Protein AF-Q5C6K5-F1 (afdb_monomer_lite)

Foldseek 3Di:
DPPVVVVVVVVVVVVVVVVVVVVVVVVVPVWDPQLVVLVVLLVVLLVVLVVQCVVQVDLLQSLQVSVVSLVVNCCSQVVQPTATPVRHGSNVVCVVPPVVSVVSNVVSVVSNVVSVSLVFFDPNDPDDPPPLPPPPPPPPPDDFLCPPCVRRNCSGTDPVNVVVVVVVSVLQVLQVVFWPDPPDHPVPPVRHDDPVPTRGHPCSVVD

Structure (mmCIF, N/CA/C/O backbone):
data_AF-Q5C6K5-F1
#
_entry.id   AF-Q5C6K5-F1
#
loop_
_atom_site.group_PDB
_atom_site.id
_atom_site.type_symbol
_atom_site.label_atom_id
_atom_site.label_alt_id
_atom_site.label_comp_id
_atom_site.label_asym_id
_atom_site.label_entity_id
_atom_site.label_seq_id
_atom_site.pdbx_PDB_ins_code
_atom_site.Cartn_x
_atom_site.Cartn_y
_atom_site.Cartn_z
_atom_site.occupancy
_atom_site.B_iso_or_equiv
_atom_site.auth_seq_id
_atom_site.auth_comp_id
_atom_site.auth_asym_id
_atom_site.auth_atom_id
_atom_site.pdbx_PDB_model_num
ATOM 1 N N . MET A 1 1 ? 68.042 -22.988 -31.166 1.00 48.34 1 MET A N 1
ATOM 2 C CA . MET A 1 1 ? 67.848 -21.568 -30.789 1.00 48.34 1 MET A CA 1
ATOM 3 C C . MET A 1 1 ? 66.604 -20.994 -31.490 1.00 48.34 1 MET A C 1
ATOM 5 O O . MET A 1 1 ? 66.650 -19.880 -31.986 1.00 48.34 1 MET A O 1
ATOM 9 N N . GLU A 1 2 ? 65.492 -21.747 -31.541 1.00 50.66 2 GLU A N 1
ATOM 10 C CA . GLU A 1 2 ? 64.300 -21.395 -32.350 1.00 50.66 2 GLU A CA 1
ATOM 11 C C . GLU A 1 2 ? 62.997 -21.288 -31.532 1.00 50.66 2 GLU A C 1
ATOM 13 O O . GLU A 1 2 ? 62.077 -20.574 -31.924 1.00 50.66 2 GLU A O 1
ATOM 18 N N . HIS A 1 3 ? 62.918 -21.900 -30.344 1.00 45.97 3 HIS A N 1
ATOM 19 C CA . HIS A 1 3 ? 61.690 -21.897 -29.531 1.00 45.97 3 HIS A CA 1
ATOM 20 C C . HIS A 1 3 ? 61.380 -20.560 -28.833 1.00 45.97 3 HIS A C 1
ATOM 22 O O . HIS A 1 3 ? 60.221 -20.259 -28.553 1.00 45.97 3 HIS A O 1
ATOM 28 N N . THR A 1 4 ? 62.383 -19.716 -28.588 1.00 52.47 4 THR A N 1
ATOM 29 C CA . THR A 1 4 ? 62.210 -18.417 -27.914 1.00 52.47 4 THR A CA 1
ATOM 30 C C . THR A 1 4 ? 61.563 -17.349 -28.798 1.00 52.47 4 THR A C 1
ATOM 32 O O . THR A 1 4 ? 60.932 -16.432 -28.272 1.00 52.47 4 THR A O 1
ATOM 35 N N . ASN A 1 5 ? 61.660 -17.470 -30.126 1.00 56.06 5 ASN A N 1
ATOM 36 C CA . ASN A 1 5 ? 61.046 -16.520 -31.062 1.00 56.06 5 ASN A CA 1
ATOM 37 C C . ASN A 1 5 ? 59.547 -16.788 -31.263 1.00 56.06 5 ASN A C 1
ATOM 39 O O . ASN A 1 5 ? 58.770 -15.844 -31.391 1.00 56.06 5 ASN A O 1
ATOM 43 N N . SER A 1 6 ? 59.127 -18.056 -31.198 1.00 60.62 6 SER A N 1
ATOM 44 C CA . SER A 1 6 ? 57.712 -18.441 -31.290 1.00 60.62 6 SER A CA 1
ATOM 45 C C . SER A 1 6 ? 56.907 -17.957 -30.076 1.00 60.62 6 SER A C 1
ATOM 47 O O . SER A 1 6 ? 55.840 -17.370 -30.236 1.00 60.62 6 SER A O 1
ATOM 49 N N . LEU A 1 7 ? 57.461 -18.076 -28.862 1.00 62.75 7 LEU A N 1
ATOM 50 C CA . LEU A 1 7 ? 56.790 -17.623 -27.637 1.00 62.75 7 LEU A CA 1
ATOM 51 C C . LEU A 1 7 ? 56.574 -16.100 -27.615 1.00 62.75 7 LEU A C 1
ATOM 53 O O . LEU A 1 7 ? 55.509 -15.629 -27.224 1.00 62.75 7 LEU A O 1
ATOM 57 N N . LYS A 1 8 ? 57.556 -15.320 -28.085 1.00 67.31 8 LYS A N 1
ATOM 58 C CA . LYS A 1 8 ? 57.428 -13.857 -28.188 1.00 67.31 8 LYS A CA 1
ATOM 59 C C . LYS A 1 8 ? 56.363 -13.442 -29.203 1.00 67.31 8 LYS A C 1
ATOM 61 O O . LYS A 1 8 ? 55.623 -12.501 -28.935 1.00 67.31 8 LYS A O 1
ATOM 66 N N . ALA A 1 9 ? 56.250 -14.158 -30.322 1.00 71.56 9 ALA A N 1
ATOM 67 C CA . ALA A 1 9 ? 55.206 -13.913 -31.314 1.00 71.56 9 ALA A CA 1
ATOM 68 C C . ALA A 1 9 ? 53.807 -14.220 -30.752 1.00 71.56 9 ALA A C 1
ATOM 70 O O . ALA A 1 9 ? 52.891 -13.420 -30.925 1.00 71.56 9 ALA A O 1
ATOM 71 N N . VAL A 1 10 ? 53.657 -15.316 -30.002 1.00 74.06 10 VAL A N 1
ATOM 72 C CA . VAL A 1 10 ? 52.393 -15.684 -29.341 1.00 74.06 10 VAL A CA 1
ATOM 73 C C . VAL A 1 10 ? 51.982 -14.643 -28.294 1.00 74.06 10 VAL A C 1
ATOM 75 O O . VAL A 1 10 ? 50.827 -14.224 -28.275 1.00 74.06 10 VAL A O 1
ATOM 78 N N . ILE A 1 11 ? 52.923 -14.161 -27.475 1.00 74.25 11 ILE A N 1
ATOM 79 C CA . ILE A 1 11 ? 52.660 -13.104 -26.483 1.00 74.25 11 ILE A CA 1
ATOM 80 C C . ILE A 1 11 ? 52.250 -11.793 -27.170 1.00 74.25 11 ILE A C 1
ATOM 82 O O . ILE A 1 11 ? 51.345 -11.109 -26.694 1.00 74.25 11 ILE A O 1
ATOM 86 N N . LEU A 1 12 ? 52.869 -11.453 -28.304 1.00 75.12 12 LEU A N 1
ATOM 87 C CA . LEU A 1 12 ? 52.543 -10.237 -29.049 1.00 75.12 12 LEU A CA 1
ATOM 88 C C . LEU A 1 12 ? 51.139 -10.310 -29.671 1.00 75.12 12 LEU A C 1
ATOM 90 O O . LEU A 1 12 ? 50.376 -9.351 -29.573 1.00 75.12 12 LEU A O 1
ATOM 94 N N . VAL A 1 13 ? 50.766 -11.461 -30.239 1.00 77.38 13 VAL A N 1
ATOM 95 C CA . VAL A 1 13 ? 49.425 -11.698 -30.800 1.00 77.38 13 VAL A CA 1
ATOM 96 C C . VAL A 1 13 ? 48.356 -11.694 -29.703 1.00 77.38 13 VAL A C 1
ATOM 98 O O . VAL A 1 13 ? 47.321 -11.052 -29.873 1.00 77.38 13 VAL A O 1
ATOM 101 N N . LEU A 1 14 ? 48.617 -12.319 -28.549 1.00 72.00 14 LEU A N 1
ATOM 102 C CA . LEU A 1 14 ? 47.733 -12.253 -27.377 1.00 72.00 14 LEU A CA 1
ATOM 103 C C . LEU A 1 14 ? 47.582 -10.822 -26.851 1.00 72.00 14 LEU A C 1
ATOM 105 O O . LEU A 1 14 ? 46.475 -10.409 -26.518 1.00 72.00 14 LEU A O 1
ATOM 109 N N . GLY A 1 15 ? 48.667 -10.045 -26.822 1.00 69.31 15 GLY A N 1
ATOM 110 C CA . GLY A 1 15 ? 48.638 -8.639 -26.423 1.00 69.31 15 GLY A CA 1
ATOM 111 C C . GLY A 1 15 ? 47.794 -7.773 -27.360 1.00 69.31 15 GLY A C 1
ATOM 112 O O . GLY A 1 15 ? 47.042 -6.923 -26.889 1.00 69.31 15 GLY A O 1
ATOM 113 N N . ILE A 1 16 ? 47.864 -8.013 -28.673 1.00 75.00 16 ILE A N 1
ATOM 114 C CA . ILE A 1 16 ? 47.047 -7.312 -29.676 1.00 75.00 16 ILE A CA 1
ATOM 115 C C . ILE A 1 16 ? 45.578 -7.735 -29.573 1.00 75.00 16 ILE A C 1
ATOM 117 O O . ILE A 1 16 ? 44.709 -6.867 -29.584 1.00 75.00 16 ILE A O 1
ATOM 121 N N . LEU A 1 17 ? 45.294 -9.030 -29.400 1.00 67.75 17 LEU A N 1
ATOM 122 C CA . LEU A 1 17 ? 43.932 -9.535 -29.193 1.00 67.75 17 LEU A CA 1
ATOM 123 C C . LEU A 1 17 ? 43.305 -8.970 -27.916 1.00 67.75 17 LEU A C 1
ATOM 125 O O . LEU A 1 17 ? 42.160 -8.537 -27.954 1.00 67.75 17 LEU A O 1
ATOM 129 N N . LEU A 1 18 ? 44.053 -8.890 -26.812 1.00 67.44 18 LEU A N 1
ATOM 130 C CA . LEU A 1 18 ? 43.587 -8.268 -25.568 1.00 67.44 18 LEU A CA 1
ATOM 131 C C . LEU A 1 18 ? 43.330 -6.765 -25.737 1.00 67.44 18 LEU A C 1
ATOM 133 O O . LEU A 1 18 ? 42.352 -6.260 -25.193 1.00 67.44 18 LEU A O 1
ATOM 137 N N . LYS A 1 19 ? 44.161 -6.059 -26.518 1.00 65.12 19 LYS A N 1
ATOM 138 C CA . LYS A 1 19 ? 43.966 -4.633 -26.834 1.00 65.12 19 LYS A CA 1
ATOM 139 C C . LYS A 1 19 ? 42.778 -4.390 -27.764 1.00 65.12 19 LYS A C 1
ATOM 141 O O . LYS A 1 19 ? 42.072 -3.402 -27.600 1.00 65.12 19 LYS A O 1
ATOM 146 N N . MET A 1 20 ? 42.542 -5.278 -28.728 1.00 59.56 20 MET A N 1
ATOM 147 C CA . MET A 1 20 ? 41.351 -5.222 -29.574 1.00 59.56 20 MET A CA 1
ATOM 148 C C . MET A 1 20 ? 40.098 -5.573 -28.775 1.00 59.56 20 MET A C 1
ATOM 150 O O . MET A 1 20 ? 39.104 -4.879 -28.916 1.00 59.56 20 MET A O 1
ATOM 154 N N . TYR A 1 21 ? 40.152 -6.565 -27.881 1.00 55.12 21 TYR A N 1
ATOM 155 C CA . TYR A 1 21 ? 39.034 -6.927 -27.007 1.00 55.12 21 TYR A CA 1
ATOM 156 C C . TYR A 1 21 ? 38.699 -5.805 -26.014 1.00 55.12 21 TYR A C 1
ATOM 158 O O . TYR A 1 21 ? 37.528 -5.512 -25.791 1.00 55.12 21 TYR A O 1
ATOM 166 N N . SER A 1 22 ? 39.705 -5.118 -25.460 1.00 52.97 22 SER A N 1
ATOM 167 C CA . SER A 1 22 ? 39.478 -3.948 -24.604 1.00 52.97 22 SER A CA 1
ATOM 168 C C . SER A 1 22 ? 38.990 -2.728 -25.389 1.00 52.97 22 SER A C 1
ATOM 170 O O . SER A 1 22 ? 38.144 -1.996 -24.887 1.00 52.97 22 SER A O 1
ATOM 172 N N . SER A 1 23 ? 39.441 -2.537 -26.632 1.00 51.50 23 SER A N 1
ATOM 173 C CA . SER A 1 23 ? 38.936 -1.469 -27.503 1.00 51.50 23 SER A CA 1
ATOM 174 C C . SER A 1 23 ? 37.511 -1.736 -28.004 1.00 51.50 23 SER A C 1
ATOM 176 O O . SER A 1 23 ? 36.749 -0.786 -28.133 1.00 51.50 23 SER A O 1
ATOM 178 N N . LEU A 1 24 ? 37.131 -3.002 -28.231 1.00 46.41 24 LEU A N 1
ATOM 179 C CA . LEU A 1 24 ? 35.761 -3.404 -28.578 1.00 46.41 24 LEU A CA 1
ATOM 180 C C . LEU A 1 24 ? 34.818 -3.286 -27.371 1.00 46.41 24 LEU A C 1
ATOM 182 O O . LEU A 1 24 ? 33.667 -2.894 -27.526 1.00 46.41 24 LEU A O 1
ATOM 186 N N . LYS A 1 25 ? 35.321 -3.570 -26.161 1.00 42.50 25 LYS A N 1
ATOM 187 C CA . LYS A 1 25 ? 34.590 -3.346 -24.906 1.00 42.50 25 LYS A CA 1
ATOM 188 C C . LYS A 1 25 ? 34.409 -1.848 -24.630 1.00 42.50 25 LYS A C 1
ATOM 190 O O . LYS A 1 25 ? 33.335 -1.429 -24.219 1.00 42.50 25 LYS A O 1
ATOM 195 N N . ASN A 1 26 ? 35.402 -1.016 -24.946 1.00 38.75 26 ASN A N 1
ATOM 196 C CA . ASN A 1 26 ? 35.292 0.438 -24.792 1.00 38.75 26 ASN A CA 1
ATOM 197 C C . ASN A 1 26 ? 34.381 1.117 -25.828 1.00 38.75 26 ASN A C 1
ATOM 199 O O . ASN A 1 26 ? 33.946 2.232 -25.572 1.00 38.75 26 ASN A O 1
ATOM 203 N N . SER A 1 27 ? 34.046 0.471 -26.951 1.00 38.28 27 SER A N 1
ATOM 204 C CA . SER A 1 27 ? 33.042 0.987 -27.895 1.00 38.28 27 SER A CA 1
ATOM 205 C C . SER A 1 27 ? 31.619 0.471 -27.639 1.00 38.28 27 SER A C 1
ATOM 207 O O . SER A 1 27 ? 30.719 0.796 -28.404 1.00 38.28 27 SER A O 1
ATOM 209 N N . SER A 1 28 ? 31.399 -0.337 -26.594 1.00 42.75 28 SER A N 1
ATOM 210 C CA . SER A 1 28 ? 30.076 -0.869 -26.228 1.00 42.75 28 SER A CA 1
ATOM 211 C C . SER A 1 28 ? 29.622 -0.485 -24.814 1.00 42.75 28 SER A C 1
ATOM 213 O O . SER A 1 28 ? 28.679 -1.080 -24.305 1.00 42.75 28 SER A O 1
ATOM 215 N N . THR A 1 29 ? 30.291 0.468 -24.154 1.00 43.81 29 THR A N 1
ATOM 216 C CA . THR A 1 29 ? 30.026 0.831 -22.744 1.00 43.81 29 THR A CA 1
ATOM 217 C C . THR A 1 29 ? 29.476 2.257 -22.601 1.00 43.81 29 THR A C 1
ATOM 219 O O . THR A 1 29 ? 29.853 2.985 -21.696 1.00 43.81 29 THR A O 1
ATOM 222 N N . GLU A 1 30 ? 28.592 2.667 -23.512 1.00 42.97 30 GLU A N 1
ATOM 223 C CA . GLU A 1 30 ? 27.718 3.851 -23.350 1.00 42.97 30 GLU A CA 1
ATOM 224 C C . GLU A 1 30 ? 26.228 3.482 -23.488 1.00 42.97 30 GLU A C 1
ATOM 226 O O . GLU A 1 30 ? 25.350 4.335 -23.572 1.00 42.97 30 GLU A O 1
ATOM 231 N N . VAL A 1 31 ? 25.920 2.182 -23.500 1.00 47.94 31 VAL A N 1
ATOM 232 C CA . VAL A 1 31 ? 24.573 1.647 -23.697 1.00 47.94 31 VAL A CA 1
ATOM 233 C C . VAL A 1 31 ? 24.184 0.843 -22.457 1.00 47.94 31 VAL A C 1
ATOM 235 O O . VAL A 1 31 ? 24.463 -0.350 -22.431 1.00 47.94 31 VAL A O 1
ATOM 238 N N . ASN A 1 32 ? 23.627 1.488 -21.415 1.00 54.34 32 ASN A N 1
ATOM 239 C CA . ASN A 1 32 ? 22.494 0.982 -20.597 1.00 54.34 32 ASN A CA 1
ATOM 240 C C . ASN A 1 32 ? 22.191 1.722 -19.273 1.00 54.34 32 ASN A C 1
ATOM 242 O O . ASN A 1 32 ? 21.317 1.257 -18.542 1.00 54.34 32 ASN A O 1
ATOM 246 N N . ASP A 1 33 ? 22.834 2.841 -18.934 1.00 72.75 33 ASP A N 1
ATOM 247 C CA . ASP A 1 33 ? 22.653 3.429 -17.590 1.00 72.75 33 ASP A CA 1
ATOM 248 C C . ASP A 1 33 ? 21.190 3.786 -17.261 1.00 72.75 33 ASP A C 1
ATOM 250 O O . ASP A 1 33 ? 20.723 3.509 -16.161 1.00 72.75 33 ASP A O 1
ATOM 254 N N . VAL A 1 34 ? 20.412 4.273 -18.235 1.00 87.50 34 VAL A N 1
ATOM 255 C CA . VAL A 1 34 ? 19.018 4.710 -18.014 1.00 87.50 34 VAL A CA 1
ATOM 256 C C . VAL A 1 34 ? 18.085 3.564 -17.604 1.00 87.50 34 VAL A C 1
ATOM 258 O O . VAL A 1 34 ? 17.272 3.724 -16.695 1.00 87.50 34 VAL A O 1
ATOM 261 N N . CYS A 1 35 ? 18.171 2.395 -18.252 1.00 88.94 35 CYS A N 1
ATOM 262 C CA . CYS A 1 35 ? 17.312 1.266 -17.878 1.00 88.94 35 CYS A CA 1
ATOM 263 C C . CYS A 1 35 ? 17.804 0.542 -16.623 1.00 88.94 35 CYS A C 1
ATOM 265 O O . CYS A 1 35 ? 16.988 -0.070 -15.933 1.00 88.94 35 CYS A O 1
ATOM 267 N N . ILE A 1 36 ? 19.101 0.611 -16.315 1.00 88.44 36 ILE A N 1
ATOM 268 C CA . ILE A 1 36 ? 19.638 0.129 -15.038 1.00 88.44 36 ILE A CA 1
ATOM 269 C C . ILE A 1 36 ? 19.103 1.009 -13.904 1.00 88.44 36 ILE A C 1
ATOM 271 O O . ILE A 1 36 ? 18.467 0.492 -12.990 1.00 88.44 36 ILE A O 1
ATOM 275 N N . GLU A 1 37 ? 19.236 2.330 -14.022 1.00 89.50 37 GLU A N 1
ATOM 276 C CA . GLU A 1 37 ? 18.713 3.292 -13.048 1.00 89.50 37 GLU A CA 1
ATOM 277 C C . GLU A 1 37 ? 17.188 3.163 -12.887 1.00 89.50 37 GLU A C 1
ATOM 279 O O . GLU A 1 37 ? 16.661 3.175 -11.774 1.00 89.50 37 GLU A O 1
ATOM 284 N N . TYR A 1 38 ? 16.454 2.961 -13.987 1.00 91.44 38 TYR A N 1
ATOM 285 C CA . TYR A 1 38 ? 15.016 2.690 -13.943 1.00 91.44 38 TYR A CA 1
ATOM 286 C C . TYR A 1 38 ? 14.686 1.463 -13.078 1.00 91.44 38 TYR A C 1
ATOM 288 O O . TYR A 1 38 ? 13.799 1.528 -12.223 1.00 91.44 38 TYR A O 1
ATOM 296 N N . ARG A 1 39 ? 15.406 0.350 -13.266 1.00 90.44 39 ARG A N 1
ATOM 297 C CA . ARG A 1 39 ? 15.207 -0.888 -12.491 1.00 90.44 39 ARG A CA 1
ATOM 298 C C . ARG A 1 39 ? 15.545 -0.695 -11.021 1.00 90.44 39 ARG A C 1
ATOM 300 O O . ARG A 1 39 ? 14.811 -1.180 -10.159 1.00 90.44 39 ARG A O 1
ATOM 307 N N . GLU A 1 40 ? 16.620 0.029 -10.728 1.00 90.44 40 GLU A N 1
ATOM 308 C CA . GLU A 1 40 ? 17.003 0.371 -9.359 1.00 90.44 40 GLU A CA 1
ATOM 309 C C . GLU A 1 40 ? 15.914 1.206 -8.677 1.00 90.44 40 GLU A C 1
ATOM 311 O O . GLU A 1 40 ? 15.487 0.869 -7.572 1.00 90.44 40 GLU A O 1
ATOM 316 N N . ASN A 1 41 ? 15.380 2.220 -9.361 1.00 92.25 41 ASN A N 1
ATOM 317 C CA . ASN A 1 41 ? 14.296 3.056 -8.847 1.00 92.25 41 ASN A CA 1
ATOM 318 C C . ASN A 1 41 ? 13.018 2.251 -8.574 1.00 92.25 41 ASN A C 1
ATOM 320 O O . ASN A 1 41 ? 12.446 2.357 -7.487 1.00 92.25 41 ASN A O 1
ATOM 324 N N . VAL A 1 42 ? 12.590 1.398 -9.512 1.00 93.75 42 VAL A N 1
ATOM 325 C CA . VAL A 1 42 ? 11.435 0.506 -9.304 1.00 93.75 42 VAL A CA 1
ATOM 326 C C . VAL A 1 42 ? 11.675 -0.425 -8.115 1.00 93.75 42 VAL A C 1
ATOM 328 O O . VAL A 1 42 ? 10.801 -0.567 -7.260 1.00 93.75 42 VAL A O 1
ATOM 331 N N . SER A 1 43 ? 12.869 -1.008 -8.011 1.00 93.06 43 SER A N 1
ATOM 332 C CA . SER A 1 43 ? 13.239 -1.892 -6.902 1.00 93.06 43 SER A CA 1
ATOM 333 C C . SER A 1 43 ? 13.207 -1.172 -5.553 1.00 93.06 43 SER A C 1
ATOM 335 O O . SER A 1 43 ? 12.718 -1.729 -4.568 1.00 93.06 43 SER A O 1
ATOM 337 N N . ILE A 1 44 ? 13.676 0.080 -5.496 1.00 94.12 44 ILE A N 1
ATOM 338 C CA . ILE A 1 44 ? 13.597 0.928 -4.301 1.00 94.12 44 ILE A CA 1
ATOM 339 C C . ILE A 1 44 ? 12.135 1.162 -3.916 1.00 94.12 44 ILE A C 1
ATOM 341 O O . ILE A 1 44 ? 11.779 0.927 -2.761 1.00 94.12 44 ILE A O 1
ATOM 345 N N . TYR A 1 45 ? 11.273 1.537 -4.867 1.00 95.69 45 TYR A N 1
ATOM 346 C CA . TYR A 1 45 ? 9.851 1.746 -4.589 1.00 95.69 45 TYR A CA 1
ATOM 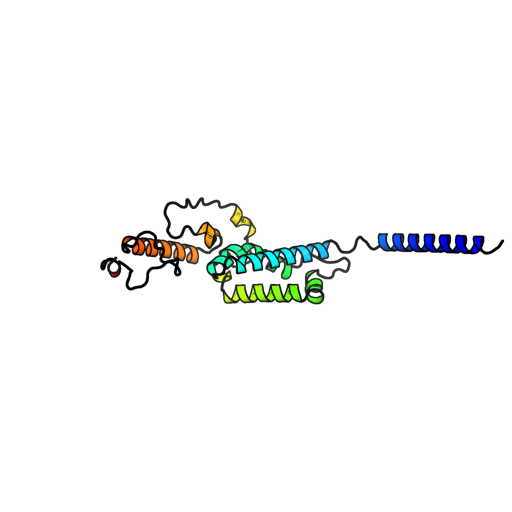347 C C . TYR A 1 45 ? 9.173 0.478 -4.067 1.00 95.69 45 TYR A C 1
ATOM 349 O O . TYR A 1 45 ? 8.494 0.527 -3.043 1.00 95.69 45 TYR A O 1
ATOM 357 N N . VAL A 1 46 ? 9.385 -0.666 -4.723 1.00 96.19 46 VAL A N 1
ATOM 358 C CA . VAL A 1 46 ? 8.825 -1.962 -4.308 1.00 96.19 46 VAL A CA 1
ATOM 359 C C . VAL A 1 46 ? 9.271 -2.319 -2.890 1.00 96.19 46 VAL A C 1
ATOM 361 O O . VAL A 1 46 ? 8.437 -2.635 -2.039 1.00 96.19 46 VAL A O 1
ATOM 364 N N . LYS A 1 47 ? 10.574 -2.215 -2.608 1.00 95.31 47 LYS A N 1
ATOM 365 C CA . LYS A 1 47 ? 11.153 -2.486 -1.287 1.00 95.31 47 LYS A CA 1
ATOM 366 C C . LYS A 1 47 ? 10.529 -1.597 -0.209 1.00 95.31 47 LYS A C 1
ATOM 368 O O . LYS A 1 47 ? 10.109 -2.108 0.828 1.00 95.31 47 LYS A O 1
ATOM 373 N N . ASP A 1 48 ? 10.442 -0.293 -0.452 1.00 95.31 48 ASP A N 1
ATOM 374 C CA . ASP A 1 48 ? 9.921 0.669 0.522 1.00 95.31 48 ASP A CA 1
ATOM 375 C C . ASP A 1 48 ? 8.421 0.456 0.782 1.00 95.31 48 ASP A C 1
ATOM 377 O O . ASP A 1 48 ? 7.969 0.527 1.928 1.00 95.31 48 ASP A O 1
ATOM 381 N N . ILE A 1 49 ? 7.643 0.115 -0.251 1.00 95.81 49 ILE A N 1
ATOM 382 C CA . ILE A 1 49 ? 6.218 -0.206 -0.102 1.00 95.81 49 ILE A CA 1
ATOM 383 C C . ILE A 1 49 ? 6.030 -1.488 0.712 1.00 95.81 49 ILE A C 1
ATOM 385 O O . ILE A 1 49 ? 5.227 -1.500 1.645 1.00 95.81 49 ILE A O 1
ATOM 389 N N . ILE A 1 50 ? 6.770 -2.559 0.409 1.00 94.75 50 ILE A N 1
ATOM 390 C CA . ILE A 1 50 ? 6.696 -3.819 1.167 1.00 94.75 50 ILE A CA 1
ATOM 391 C C . ILE A 1 50 ? 7.092 -3.587 2.628 1.00 94.75 50 ILE A C 1
ATOM 393 O O . ILE A 1 50 ? 6.405 -4.054 3.543 1.00 94.75 50 ILE A O 1
ATOM 397 N N . TYR A 1 51 ? 8.159 -2.823 2.867 1.00 92.94 51 TYR A N 1
ATOM 398 C CA . TYR A 1 51 ? 8.584 -2.456 4.213 1.00 92.94 51 TYR A CA 1
ATOM 399 C C . TYR A 1 51 ? 7.482 -1.697 4.966 1.00 92.94 51 TYR A C 1
ATOM 401 O O . TYR A 1 51 ? 7.107 -2.081 6.077 1.00 92.94 51 TYR A O 1
ATOM 409 N N . ASN A 1 52 ? 6.879 -0.682 4.352 1.00 89.50 52 ASN A N 1
ATOM 410 C CA . ASN A 1 52 ? 5.785 0.052 4.979 1.00 89.50 52 ASN A CA 1
ATOM 411 C C . ASN A 1 52 ? 4.559 -0.843 5.217 1.00 89.50 52 ASN A C 1
ATOM 413 O O . ASN A 1 52 ? 4.025 -0.848 6.320 1.00 89.50 52 ASN A O 1
ATOM 417 N N . MET A 1 53 ? 4.144 -1.673 4.256 1.00 92.00 53 MET A N 1
ATOM 418 C CA . MET A 1 53 ? 3.020 -2.604 4.435 1.00 92.00 53 MET A CA 1
ATOM 419 C C . MET A 1 53 ? 3.264 -3.658 5.526 1.00 92.00 53 MET A C 1
ATOM 421 O O . MET A 1 53 ? 2.301 -4.147 6.121 1.00 92.00 53 MET A O 1
ATOM 425 N N . SER A 1 54 ? 4.521 -4.032 5.780 1.00 89.25 54 SER A N 1
ATOM 426 C CA . SER A 1 54 ? 4.884 -4.989 6.835 1.00 89.25 54 SER A CA 1
ATOM 427 C C . SER A 1 54 ? 4.968 -4.350 8.223 1.00 89.25 54 SER A C 1
ATOM 429 O O . SER A 1 54 ? 4.585 -4.980 9.206 1.00 89.25 54 SER A O 1
ATOM 431 N N . THR A 1 55 ? 5.405 -3.093 8.317 1.00 87.69 55 THR A N 1
ATOM 432 C CA . THR A 1 55 ? 5.502 -2.359 9.592 1.00 87.69 55 THR A CA 1
ATOM 433 C C . THR A 1 55 ? 4.199 -1.659 9.984 1.00 87.69 55 THR A C 1
ATOM 435 O O . THR A 1 55 ? 3.936 -1.448 11.167 1.00 87.69 55 THR A O 1
ATOM 438 N N . LYS A 1 56 ? 3.355 -1.320 9.006 1.00 87.88 56 LYS A N 1
ATOM 439 C CA . LYS A 1 56 ? 2.070 -0.627 9.161 1.00 87.88 56 LYS A CA 1
ATOM 440 C C . LYS A 1 56 ? 0.922 -1.563 8.809 1.00 87.88 56 LYS A C 1
ATOM 442 O O . LYS A 1 56 ? 0.203 -1.326 7.856 1.00 87.88 56 LYS A O 1
ATOM 447 N N . THR A 1 57 ? 0.758 -2.651 9.554 1.00 80.88 57 THR A N 1
ATOM 448 C CA . THR A 1 57 ? -0.071 -3.810 9.162 1.00 80.88 57 THR A CA 1
ATOM 449 C C . THR A 1 57 ? -1.556 -3.519 8.910 1.00 80.88 57 THR A C 1
ATOM 451 O O . THR A 1 57 ? -2.190 -4.241 8.138 1.00 80.88 57 THR A O 1
ATOM 454 N N . ALA A 1 58 ? -2.124 -2.481 9.529 1.00 85.88 58 ALA A N 1
ATOM 455 C CA . ALA A 1 58 ? -3.512 -2.088 9.309 1.00 85.88 58 ALA A CA 1
ATOM 456 C C . ALA A 1 58 ? -3.683 -1.357 7.960 1.00 85.88 58 ALA A C 1
ATOM 458 O O . ALA A 1 58 ? -2.895 -0.453 7.676 1.00 85.88 58 ALA A O 1
ATOM 459 N N . PRO A 1 59 ? -4.745 -1.642 7.175 1.00 86.38 59 PRO A N 1
ATOM 460 C CA . PRO A 1 59 ? -5.006 -0.973 5.899 1.00 86.38 59 PRO A CA 1
ATOM 461 C C . PRO A 1 59 ? -4.936 0.545 5.958 1.00 86.38 59 PRO A C 1
ATOM 463 O O . PRO A 1 59 ? -4.157 1.167 5.247 1.00 86.38 59 PRO A O 1
ATOM 466 N N . VAL A 1 60 ? -5.649 1.149 6.901 1.00 87.00 60 VAL A N 1
ATOM 467 C CA . VAL A 1 60 ? -5.651 2.604 7.089 1.00 87.00 60 VAL A CA 1
ATOM 468 C C . VAL A 1 60 ? -4.307 3.169 7.582 1.00 87.00 60 VAL A C 1
ATOM 470 O O . VAL A 1 60 ? -4.087 4.374 7.586 1.00 87.00 60 VAL A O 1
ATOM 473 N N . SER A 1 61 ? -3.363 2.329 7.994 1.00 88.38 61 SER A N 1
ATOM 474 C CA . SER A 1 61 ? -2.006 2.764 8.319 1.00 88.38 61 SER A CA 1
ATOM 475 C C . SER A 1 61 ? -1.133 2.748 7.065 1.00 88.38 61 SER A C 1
ATOM 477 O O . SER A 1 61 ? -0.624 3.797 6.663 1.00 88.38 61 SER A O 1
ATOM 479 N N . TYR A 1 62 ? -1.014 1.608 6.371 1.00 91.75 62 TYR A N 1
ATOM 480 C CA . TYR A 1 62 ? -0.179 1.558 5.167 1.00 91.75 62 TYR A CA 1
ATOM 481 C C . TYR A 1 62 ? -0.741 2.370 4.000 1.00 91.75 62 TYR A C 1
ATOM 483 O O . TYR A 1 62 ? 0.057 2.874 3.216 1.00 91.75 62 TYR A O 1
ATOM 491 N N . CYS A 1 63 ? -2.061 2.554 3.868 1.00 92.38 63 CYS A N 1
ATOM 492 C CA . CYS A 1 63 ? -2.607 3.425 2.824 1.00 92.38 63 CYS A CA 1
ATOM 493 C C . CYS A 1 63 ? -2.077 4.861 2.992 1.00 92.38 63 CYS A C 1
ATOM 495 O O . CYS A 1 63 ? -1.708 5.492 2.006 1.00 92.38 63 CYS A O 1
ATOM 497 N N . GLY A 1 64 ? -1.958 5.346 4.233 1.00 90.38 64 GLY A N 1
ATOM 498 C CA . GLY A 1 64 ? -1.438 6.679 4.532 1.00 90.38 64 GLY A CA 1
ATOM 499 C C . GLY A 1 64 ? 0.069 6.791 4.295 1.00 90.38 64 GLY A C 1
ATOM 500 O O . GLY A 1 64 ? 0.538 7.711 3.626 1.00 90.38 64 GLY A O 1
ATOM 501 N N . TRP A 1 65 ? 0.840 5.821 4.792 1.00 90.56 65 TRP A N 1
ATOM 502 C CA . TRP A 1 65 ? 2.307 5.850 4.723 1.00 90.56 65 TRP A CA 1
ATOM 503 C C . TRP A 1 65 ? 2.902 5.425 3.375 1.00 90.56 65 TRP A C 1
ATOM 505 O O . TRP A 1 65 ? 3.983 5.883 3.025 1.00 90.56 65 TRP A O 1
ATOM 515 N N . CYS A 1 66 ? 2.231 4.561 2.608 1.00 93.31 66 CYS A N 1
ATOM 516 C CA . CYS A 1 66 ? 2.735 4.104 1.306 1.00 93.31 66 CYS A CA 1
ATOM 517 C C . CYS A 1 66 ? 2.237 4.950 0.131 1.00 93.31 66 CYS A C 1
ATOM 519 O O . CYS A 1 66 ? 2.701 4.729 -0.984 1.00 93.31 66 CYS A O 1
ATOM 521 N N . SER A 1 67 ? 1.283 5.862 0.348 1.00 93.12 67 SER A N 1
ATOM 522 C CA . SER A 1 67 ? 0.572 6.594 -0.715 1.00 93.12 67 SER A CA 1
ATOM 523 C C . SER A 1 67 ? 1.494 7.215 -1.760 1.00 93.12 67 SER A C 1
ATOM 525 O O . SER A 1 67 ? 1.333 6.958 -2.954 1.00 93.12 67 SER A O 1
ATOM 527 N N . GLU A 1 68 ? 2.493 7.973 -1.319 1.00 91.81 68 GLU A N 1
ATOM 528 C CA . GLU A 1 68 ? 3.441 8.637 -2.209 1.00 91.81 68 GLU A CA 1
ATOM 529 C C . GLU A 1 68 ? 4.278 7.632 -3.012 1.00 91.81 68 GLU A C 1
ATOM 531 O O . GLU A 1 68 ? 4.397 7.752 -4.231 1.00 91.81 68 GLU A O 1
ATOM 536 N N . THR A 1 69 ? 4.836 6.612 -2.357 1.00 94.31 69 THR A N 1
ATOM 537 C CA . THR A 1 69 ? 5.695 5.622 -3.022 1.00 94.31 69 THR A CA 1
ATOM 538 C C . THR A 1 69 ? 4.904 4.748 -3.995 1.00 94.31 69 THR A C 1
ATOM 540 O O . THR A 1 69 ? 5.381 4.476 -5.094 1.00 94.31 69 THR A O 1
ATOM 543 N N . VAL A 1 70 ? 3.670 4.364 -3.648 1.00 95.12 70 VAL A N 1
ATOM 544 C CA . VAL A 1 70 ? 2.759 3.645 -4.555 1.00 95.12 70 VAL A CA 1
ATOM 545 C C . VAL A 1 70 ? 2.420 4.503 -5.770 1.00 95.12 70 VAL A C 1
ATOM 547 O O . VAL A 1 70 ? 2.380 3.992 -6.888 1.00 95.12 70 VAL A O 1
ATOM 550 N N . HIS A 1 71 ? 2.218 5.807 -5.583 1.00 92.88 71 HIS A N 1
ATOM 551 C CA . HIS A 1 71 ? 1.998 6.723 -6.696 1.00 92.88 71 HIS A CA 1
ATOM 552 C C . HIS A 1 71 ? 3.226 6.845 -7.607 1.00 92.88 71 HIS A C 1
ATOM 554 O O . HIS A 1 71 ? 3.081 6.744 -8.824 1.00 92.88 71 HIS A O 1
ATOM 560 N N . LYS A 1 72 ? 4.434 6.993 -7.043 1.00 93.06 72 LYS A N 1
ATOM 561 C CA . LYS A 1 72 ? 5.693 7.013 -7.812 1.00 93.06 72 LYS A CA 1
ATOM 562 C C . LYS A 1 72 ? 5.891 5.725 -8.609 1.00 93.06 72 LYS A C 1
ATOM 564 O O . LYS A 1 72 ? 6.209 5.796 -9.793 1.00 93.06 72 LYS A O 1
ATOM 569 N N . LEU A 1 73 ? 5.637 4.570 -7.988 1.00 94.69 73 LEU A N 1
ATOM 570 C CA . LEU A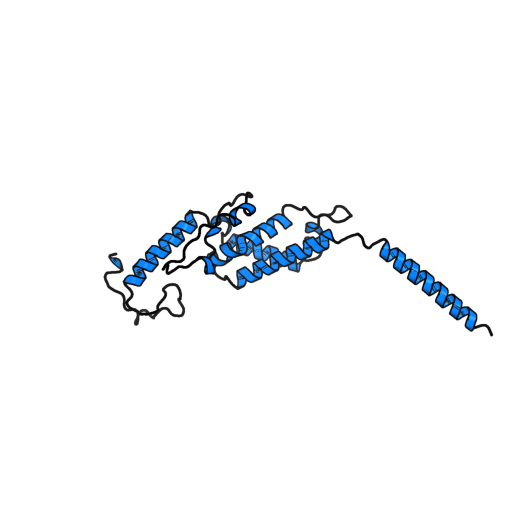 1 73 ? 5.684 3.274 -8.662 1.00 94.69 73 LEU A CA 1
ATOM 571 C C . LEU A 1 73 ? 4.676 3.210 -9.814 1.00 94.69 73 LEU A C 1
ATOM 573 O O . LEU A 1 73 ? 5.041 2.817 -10.916 1.00 94.69 73 LEU A O 1
ATOM 577 N N . ARG A 1 74 ? 3.429 3.643 -9.589 1.00 93.19 74 ARG A N 1
ATOM 578 C CA . ARG A 1 74 ? 2.403 3.679 -10.638 1.00 93.19 74 ARG A CA 1
ATOM 579 C C . ARG A 1 74 ? 2.833 4.543 -11.822 1.00 93.19 74 ARG A C 1
ATOM 581 O O . ARG A 1 74 ? 2.789 4.065 -12.947 1.00 93.19 74 ARG A O 1
ATOM 588 N N . ILE A 1 75 ? 3.309 5.766 -11.578 1.00 90.62 75 ILE A N 1
ATOM 589 C CA . ILE A 1 75 ? 3.805 6.655 -12.642 1.00 90.62 75 ILE A CA 1
ATOM 590 C C . ILE A 1 75 ? 4.958 6.000 -13.408 1.00 90.62 75 ILE A C 1
ATOM 592 O O . ILE A 1 75 ? 4.965 6.037 -14.634 1.00 90.62 75 ILE A O 1
ATOM 596 N N . ALA A 1 76 ? 5.918 5.389 -12.709 1.00 90.38 76 ALA A N 1
ATOM 597 C CA . ALA A 1 76 ? 7.065 4.748 -13.349 1.00 90.38 76 ALA A CA 1
ATOM 598 C C . ALA A 1 76 ? 6.662 3.598 -14.290 1.00 90.38 76 ALA A C 1
ATOM 600 O O . ALA A 1 76 ? 7.370 3.336 -15.263 1.00 90.38 76 ALA A O 1
ATOM 601 N N . LEU A 1 77 ? 5.548 2.917 -14.006 1.00 90.88 77 LEU A N 1
ATOM 602 C CA . LEU A 1 77 ? 5.047 1.788 -14.791 1.00 90.88 77 LEU A CA 1
ATOM 603 C C . LEU A 1 77 ? 4.070 2.213 -15.901 1.00 90.88 77 LEU A C 1
ATOM 605 O O . LEU A 1 77 ? 4.105 1.638 -16.983 1.00 90.88 77 LEU A O 1
ATOM 609 N N . GLU A 1 78 ? 3.208 3.203 -15.652 1.00 87.38 78 GLU A N 1
ATOM 610 C CA . GLU A 1 78 ? 2.136 3.617 -16.575 1.00 87.38 78 GLU A CA 1
ATOM 611 C C . GLU A 1 78 ? 2.545 4.752 -17.529 1.00 87.38 78 GLU A C 1
ATOM 613 O O . GLU A 1 78 ? 2.027 4.838 -18.641 1.00 87.38 78 GLU A O 1
ATOM 618 N N . GLU A 1 79 ? 3.482 5.619 -17.130 1.00 79.31 79 GLU A N 1
ATOM 619 C CA . GLU A 1 79 ? 4.003 6.718 -17.952 1.00 79.31 79 GLU A CA 1
ATOM 620 C C . GLU A 1 79 ? 5.488 6.483 -18.286 1.00 79.31 79 GLU A C 1
ATOM 622 O O . GLU A 1 79 ? 6.366 7.116 -17.685 1.00 79.31 79 GLU A O 1
ATOM 627 N N . PRO A 1 80 ? 5.817 5.585 -19.235 1.00 71.94 80 PRO A N 1
ATOM 628 C CA . PRO A 1 80 ? 7.199 5.242 -19.541 1.00 71.94 80 PRO A CA 1
ATOM 629 C C . PRO A 1 80 ? 7.955 6.452 -20.105 1.00 71.94 80 PRO A C 1
ATOM 631 O O . PRO A 1 80 ? 7.759 6.879 -21.245 1.00 71.94 80 PRO A O 1
ATOM 634 N N . LYS A 1 81 ? 8.851 6.999 -19.278 1.00 81.31 81 LYS A N 1
ATOM 635 C CA . LYS A 1 81 ? 9.760 8.112 -19.616 1.00 81.31 81 LYS A CA 1
ATOM 636 C C . LYS A 1 81 ? 11.194 7.647 -19.885 1.00 81.31 81 LYS A C 1
ATOM 638 O O . LYS A 1 81 ? 12.026 8.457 -20.276 1.00 81.31 81 LYS A O 1
ATOM 643 N N . ALA A 1 82 ? 11.476 6.359 -19.685 1.00 86.56 82 ALA A N 1
ATOM 644 C CA . ALA A 1 82 ? 12.799 5.761 -19.814 1.00 86.56 82 ALA A CA 1
ATOM 645 C C . ALA A 1 82 ? 12.819 4.733 -20.955 1.00 86.56 82 ALA A C 1
ATOM 647 O O . ALA A 1 82 ? 12.009 3.802 -20.977 1.00 86.56 82 ALA A O 1
ATOM 648 N N . TYR A 1 83 ? 13.765 4.904 -21.877 1.00 90.00 83 TYR A N 1
ATOM 649 C CA . TYR A 1 83 ? 13.969 4.052 -23.048 1.00 90.00 83 TYR A CA 1
ATOM 650 C C . TYR A 1 83 ? 15.448 3.671 -23.144 1.00 90.00 83 TYR A C 1
ATOM 652 O O . TYR A 1 83 ? 16.316 4.464 -22.773 1.00 90.00 83 TYR A O 1
ATOM 660 N N . ASN A 1 84 ? 15.739 2.465 -23.633 1.00 86.88 84 ASN A N 1
ATOM 661 C CA . ASN A 1 84 ? 17.111 2.059 -23.939 1.00 86.88 84 ASN A CA 1
ATOM 662 C C . ASN A 1 84 ? 17.603 2.693 -25.260 1.00 86.88 84 ASN A C 1
ATOM 664 O O . ASN A 1 84 ? 16.855 3.383 -25.955 1.00 86.88 84 ASN A O 1
ATOM 668 N N . SER A 1 85 ? 18.859 2.424 -25.632 1.00 85.81 85 SER A N 1
ATOM 669 C CA . SER A 1 85 ? 19.459 2.888 -26.897 1.00 85.81 85 SER A CA 1
ATOM 670 C C . SER A 1 85 ? 18.682 2.472 -28.145 1.00 85.81 85 SER A C 1
ATOM 672 O O . SER A 1 85 ? 18.733 3.163 -29.159 1.00 85.81 85 SER A O 1
ATOM 674 N N . ASP A 1 86 ? 17.965 1.352 -28.063 1.00 86.56 86 ASP A N 1
ATOM 675 C CA . ASP A 1 86 ? 17.221 0.757 -29.172 1.00 86.56 86 ASP A CA 1
ATOM 676 C C . ASP A 1 86 ? 15.775 1.282 -29.237 1.00 86.56 86 ASP A C 1
ATOM 678 O O . ASP A 1 86 ? 14.972 0.806 -30.039 1.00 86.56 86 ASP A O 1
ATOM 682 N N . GLY A 1 87 ? 15.414 2.245 -28.379 1.00 85.75 87 GLY A N 1
ATOM 683 C CA . GLY A 1 87 ? 14.072 2.826 -28.304 1.00 85.75 87 GLY A CA 1
ATOM 684 C C . GLY A 1 87 ? 13.024 1.920 -27.651 1.00 85.75 87 GLY A C 1
ATOM 685 O O . GLY A 1 87 ? 11.835 2.220 -27.714 1.00 85.75 87 GLY A O 1
ATOM 686 N N . THR A 1 88 ? 13.435 0.824 -27.011 1.00 88.94 88 THR A N 1
ATOM 687 C CA . THR A 1 88 ? 12.549 -0.049 -26.229 1.00 88.94 88 THR A CA 1
ATOM 688 C C . THR A 1 88 ? 12.310 0.560 -24.852 1.00 88.94 88 THR A C 1
ATOM 690 O O . THR A 1 88 ? 13.257 0.997 -24.191 1.00 88.94 88 THR A O 1
ATOM 693 N N . ALA A 1 89 ? 11.057 0.583 -24.394 1.00 90.25 89 ALA A N 1
ATOM 694 C CA . ALA A 1 89 ? 10.731 1.111 -23.076 1.00 90.25 89 ALA A CA 1
ATOM 695 C C . ALA A 1 89 ? 11.351 0.236 -21.974 1.00 90.25 89 ALA A C 1
ATOM 697 O O . ALA A 1 89 ? 11.264 -0.994 -22.005 1.00 90.25 89 ALA A O 1
ATOM 698 N N . CYS A 1 90 ? 11.958 0.858 -20.959 1.00 90.88 90 CYS A N 1
ATOM 699 C CA . CYS A 1 90 ? 12.605 0.110 -19.876 1.00 90.88 90 CYS A CA 1
ATOM 700 C C . CYS A 1 90 ? 11.607 -0.746 -19.072 1.00 90.88 90 CYS A C 1
ATOM 702 O O . CYS A 1 90 ? 11.997 -1.785 -18.539 1.00 90.88 90 CYS A O 1
ATOM 704 N N . VAL A 1 91 ? 10.328 -0.350 -19.023 1.00 91.06 91 VAL A N 1
ATOM 705 C CA . VAL A 1 91 ? 9.246 -1.124 -18.390 1.00 91.06 91 VAL A CA 1
ATOM 706 C C . VAL A 1 91 ? 8.999 -2.463 -19.096 1.00 91.06 91 VAL A C 1
ATOM 708 O O . VAL A 1 91 ? 8.838 -3.485 -18.430 1.00 91.06 91 VAL A O 1
ATOM 711 N N . ASP A 1 92 ? 9.078 -2.499 -20.429 1.00 89.62 92 ASP A N 1
ATOM 712 C CA . ASP A 1 92 ? 8.912 -3.733 -21.205 1.00 89.62 92 ASP A CA 1
ATOM 713 C C . ASP A 1 92 ? 10.086 -4.684 -20.962 1.00 89.62 92 ASP A C 1
ATOM 715 O O . ASP A 1 92 ? 9.926 -5.901 -20.845 1.00 89.62 92 ASP A O 1
ATOM 719 N N . LEU A 1 93 ? 11.294 -4.130 -20.840 1.00 88.44 93 LEU A N 1
ATOM 720 C CA . LEU A 1 93 ? 12.484 -4.904 -20.498 1.00 88.44 93 LEU A CA 1
ATOM 721 C C . LEU A 1 93 ? 12.390 -5.463 -19.075 1.00 88.44 93 LEU A C 1
ATOM 723 O O . LEU A 1 93 ? 12.725 -6.627 -18.868 1.00 88.44 93 LEU A O 1
ATOM 727 N N . LEU A 1 94 ? 11.907 -4.672 -18.112 1.00 87.56 94 LEU A N 1
ATOM 728 C CA . LEU A 1 94 ? 11.667 -5.119 -16.739 1.00 87.56 94 LEU A CA 1
ATOM 729 C C . LEU A 1 94 ? 10.695 -6.308 -16.712 1.00 87.56 94 LEU A C 1
ATOM 731 O O . LEU A 1 94 ? 11.008 -7.334 -16.106 1.00 87.56 94 LEU A O 1
ATOM 735 N N . ALA A 1 95 ? 9.570 -6.201 -17.427 1.00 84.00 95 ALA A N 1
ATOM 736 C CA . ALA A 1 95 ? 8.545 -7.241 -17.482 1.00 84.00 95 ALA A CA 1
ATOM 737 C C . ALA A 1 95 ? 9.077 -8.588 -17.998 1.00 84.00 95 ALA A C 1
ATOM 739 O O . ALA A 1 95 ? 8.683 -9.649 -17.516 1.00 84.00 95 ALA A O 1
ATOM 740 N N . ASN A 1 96 ? 10.012 -8.544 -18.948 1.00 81.00 96 ASN A N 1
ATOM 741 C CA . ASN A 1 96 ? 10.564 -9.739 -19.577 1.00 81.00 96 ASN A CA 1
ATOM 742 C C . ASN A 1 96 ? 11.771 -10.332 -18.836 1.00 81.00 96 ASN A C 1
ATOM 744 O O . ASN A 1 96 ? 12.022 -11.531 -18.958 1.00 81.00 96 ASN A O 1
ATOM 748 N N . THR A 1 97 ? 12.530 -9.529 -18.081 1.00 81.12 97 THR A N 1
ATOM 749 C CA . THR A 1 97 ? 13.770 -10.001 -17.437 1.00 81.12 97 THR A CA 1
ATOM 750 C C . THR A 1 97 ? 13.667 -10.216 -15.930 1.00 81.12 97 THR A C 1
ATOM 752 O O . THR A 1 97 ? 14.473 -10.961 -15.381 1.00 81.12 97 THR A O 1
ATOM 755 N N . GLU A 1 98 ? 12.705 -9.597 -15.242 1.00 82.94 98 GLU A N 1
ATOM 756 C CA . GLU A 1 98 ? 12.658 -9.563 -13.773 1.00 82.94 98 GLU A CA 1
ATOM 757 C C . GLU A 1 98 ? 11.293 -9.975 -13.219 1.00 82.94 98 GLU A C 1
ATOM 759 O O . GLU A 1 98 ? 10.591 -9.208 -12.559 1.00 82.94 98 GLU A O 1
ATOM 764 N N . LYS A 1 99 ? 10.932 -11.243 -13.441 1.00 86.31 99 LYS A N 1
ATOM 765 C CA . LYS A 1 99 ? 9.644 -11.792 -12.996 1.00 86.31 99 LYS A CA 1
ATOM 766 C C . LYS A 1 99 ? 9.368 -11.576 -11.502 1.00 86.31 99 LYS A C 1
ATOM 768 O O . LYS A 1 99 ? 8.263 -11.200 -11.148 1.00 86.31 99 LYS A O 1
ATOM 773 N N . GLY A 1 100 ? 10.367 -11.753 -10.633 1.00 87.94 100 GLY A N 1
ATOM 774 C CA . GLY A 1 100 ? 10.183 -11.558 -9.188 1.00 87.94 100 GLY A CA 1
ATOM 775 C C . GLY A 1 100 ? 9.835 -10.114 -8.798 1.00 87.94 100 GLY A C 1
ATOM 776 O O . GLY A 1 100 ? 9.042 -9.897 -7.879 1.00 87.94 100 GLY A O 1
ATOM 777 N N . THR A 1 101 ? 10.380 -9.127 -9.517 1.00 88.06 101 THR A N 1
ATOM 778 C CA . THR A 1 101 ? 10.031 -7.713 -9.332 1.00 88.06 101 THR A CA 1
ATOM 779 C C . THR A 1 101 ? 8.580 -7.475 -9.746 1.00 88.06 101 THR A C 1
ATOM 781 O O . THR A 1 101 ? 7.828 -6.867 -8.990 1.00 88.06 101 THR A O 1
ATOM 784 N N . ILE A 1 102 ? 8.155 -8.020 -10.890 1.00 91.31 102 ILE A N 1
ATOM 785 C CA . ILE A 1 102 ? 6.768 -7.915 -11.371 1.00 91.31 102 ILE A CA 1
ATOM 786 C C . ILE A 1 102 ? 5.778 -8.611 -10.435 1.00 91.31 102 ILE A C 1
ATOM 788 O O . ILE A 1 102 ? 4.796 -7.991 -10.042 1.00 91.31 102 ILE A O 1
ATOM 792 N N . ASP A 1 103 ? 6.067 -9.832 -9.980 1.00 92.62 103 ASP A N 1
ATOM 793 C CA . ASP A 1 103 ? 5.217 -10.549 -9.019 1.00 92.62 103 ASP A CA 1
ATOM 794 C C . ASP A 1 103 ? 5.032 -9.726 -7.722 1.00 92.62 103 ASP A C 1
ATOM 796 O O . ASP A 1 103 ? 3.957 -9.702 -7.118 1.00 92.62 103 ASP A O 1
ATOM 800 N N . SER A 1 104 ? 6.077 -9.001 -7.303 1.00 94.50 104 SER A N 1
ATOM 801 C CA . SER A 1 104 ? 6.022 -8.100 -6.146 1.00 94.50 104 SER A CA 1
ATOM 802 C C . SER A 1 104 ? 5.176 -6.852 -6.416 1.00 94.50 104 SER A C 1
ATOM 804 O O . SER A 1 104 ? 4.418 -6.425 -5.544 1.00 94.50 104 SER A O 1
ATOM 806 N N . VAL A 1 105 ? 5.278 -6.272 -7.614 1.00 95.12 105 VAL A N 1
ATOM 807 C CA . VAL A 1 105 ? 4.440 -5.149 -8.067 1.00 95.12 105 VAL A CA 1
ATOM 808 C C . VAL A 1 105 ? 2.963 -5.552 -8.099 1.00 95.12 105 VAL A C 1
ATOM 810 O O . VAL A 1 105 ? 2.122 -4.833 -7.554 1.00 95.12 105 VAL A O 1
ATOM 813 N N . ASP A 1 106 ? 2.647 -6.722 -8.654 1.00 95.12 106 ASP A N 1
ATOM 814 C CA . ASP A 1 106 ? 1.283 -7.251 -8.722 1.00 95.12 106 ASP A CA 1
ATOM 815 C C . ASP A 1 106 ? 0.703 -7.471 -7.324 1.00 95.12 106 ASP A C 1
ATOM 817 O O . ASP A 1 106 ? -0.419 -7.047 -7.034 1.00 95.12 106 ASP A O 1
ATOM 821 N N . PHE A 1 107 ? 1.489 -8.059 -6.416 1.00 95.00 107 PHE A N 1
ATOM 822 C CA . PHE A 1 107 ? 1.106 -8.202 -5.013 1.00 95.00 107 PHE A CA 1
ATOM 823 C C . PHE A 1 107 ? 0.808 -6.849 -4.353 1.00 95.00 107 PHE A C 1
ATOM 825 O O . PHE A 1 107 ? -0.199 -6.710 -3.651 1.00 95.00 107 PHE A O 1
ATOM 832 N N . ILE A 1 108 ? 1.663 -5.845 -4.575 1.00 96.19 108 ILE A N 1
ATOM 833 C CA . ILE A 1 108 ? 1.479 -4.494 -4.033 1.00 96.19 108 ILE A CA 1
ATOM 834 C C . ILE A 1 108 ? 0.151 -3.907 -4.513 1.00 96.19 108 ILE A C 1
ATOM 836 O O . ILE A 1 108 ? -0.626 -3.420 -3.687 1.00 96.19 108 ILE A O 1
ATOM 840 N N . PHE A 1 109 ? -0.130 -3.949 -5.817 1.00 95.94 109 PHE A N 1
ATOM 841 C CA . PHE A 1 109 ? -1.343 -3.346 -6.364 1.00 95.94 109 PHE A CA 1
ATOM 842 C C . PHE A 1 109 ? -2.611 -4.129 -6.015 1.00 95.94 109 PHE A C 1
ATOM 844 O O . PHE A 1 109 ? -3.621 -3.501 -5.693 1.00 95.94 109 PHE A O 1
ATOM 851 N N . ASP A 1 110 ? -2.577 -5.465 -5.987 1.00 95.75 110 ASP A N 1
ATOM 852 C CA . ASP A 1 110 ? -3.702 -6.277 -5.503 1.00 95.75 110 ASP A CA 1
ATOM 853 C C . ASP A 1 110 ? -4.029 -5.929 -4.047 1.00 95.75 110 ASP A C 1
ATOM 855 O O . ASP A 1 110 ? -5.173 -5.596 -3.721 1.00 95.75 110 ASP A O 1
ATOM 859 N N . LYS A 1 111 ? -3.013 -5.894 -3.177 1.00 94.38 111 LYS A N 1
ATOM 860 C CA . LYS A 1 111 ? -3.194 -5.520 -1.774 1.00 94.38 111 LYS A CA 1
ATOM 861 C C . LYS A 1 111 ? -3.706 -4.090 -1.636 1.00 94.38 111 LYS A C 1
ATOM 863 O O . LYS A 1 111 ? -4.658 -3.865 -0.890 1.00 94.38 111 LYS A O 1
ATOM 868 N N . TRP A 1 112 ? -3.140 -3.132 -2.368 1.00 94.94 112 TRP A N 1
ATOM 869 C CA . TRP A 1 112 ? -3.588 -1.735 -2.376 1.00 94.94 112 TRP A CA 1
ATOM 870 C C . TRP A 1 112 ? -5.069 -1.600 -2.759 1.00 94.94 112 TRP A C 1
ATOM 872 O O . TRP A 1 112 ? -5.836 -0.919 -2.072 1.00 94.94 112 TRP A O 1
ATOM 882 N N . ASN A 1 113 ? -5.489 -2.299 -3.815 1.00 93.62 113 ASN A N 1
ATOM 883 C CA . ASN A 1 113 ? -6.849 -2.242 -4.342 1.00 93.62 113 ASN A CA 1
ATOM 884 C C . ASN A 1 113 ? -7.860 -2.932 -3.422 1.00 93.62 113 ASN A C 1
ATOM 886 O O . ASN A 1 113 ? -8.897 -2.346 -3.118 1.00 93.62 113 ASN A O 1
ATOM 890 N N . ARG A 1 114 ? -7.541 -4.120 -2.892 1.00 94.81 114 ARG A N 1
ATOM 891 C CA . ARG A 1 114 ? -8.395 -4.824 -1.910 1.00 94.81 114 ARG A CA 1
ATOM 892 C C . ARG A 1 114 ? -8.575 -4.057 -0.603 1.00 94.81 114 ARG A C 1
ATOM 894 O O . ARG A 1 114 ? -9.518 -4.308 0.138 1.00 94.81 114 ARG A O 1
ATOM 901 N N . SER A 1 115 ? -7.672 -3.124 -0.330 1.00 92.88 115 SER A N 1
ATOM 902 C CA . SER A 1 115 ? -7.707 -2.250 0.844 1.00 92.88 115 SER A CA 1
ATOM 903 C C . SER A 1 115 ? -8.481 -0.962 0.617 1.00 92.88 115 SER A C 1
ATOM 905 O O . SER A 1 115 ? -8.601 -0.162 1.541 1.00 92.88 115 SER A O 1
ATOM 907 N N . PHE A 1 116 ? -8.960 -0.733 -0.610 1.00 93.12 116 PHE A N 1
ATOM 908 C CA . PHE A 1 116 ? -9.667 0.478 -1.011 1.00 93.12 116 PHE A CA 1
ATOM 909 C C . PHE A 1 116 ? -8.884 1.770 -0.712 1.00 93.12 116 PHE A C 1
ATOM 911 O O . PHE A 1 116 ? -9.487 2.829 -0.553 1.00 93.12 116 PHE A O 1
ATOM 918 N N . CYS A 1 117 ? -7.543 1.718 -0.679 1.00 92.50 117 CYS A N 1
ATOM 919 C CA . CYS A 1 117 ? -6.706 2.859 -0.283 1.00 92.50 117 CYS A CA 1
ATOM 920 C C . CYS A 1 117 ? -7.024 4.119 -1.098 1.00 92.50 117 CYS A C 1
ATOM 922 O O . CYS A 1 117 ? -7.195 5.200 -0.542 1.00 92.50 117 CYS A O 1
ATOM 924 N N . SER A 1 118 ? -7.185 3.970 -2.415 1.00 90.38 1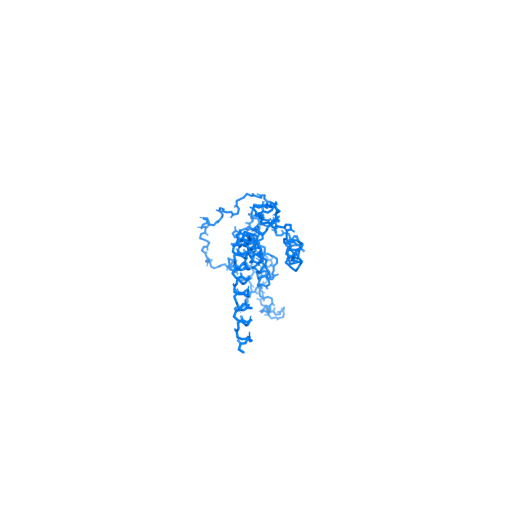18 SER A N 1
ATOM 925 C CA . SER A 1 118 ? -7.485 5.068 -3.340 1.00 90.38 118 SER A CA 1
ATOM 926 C C . SER A 1 118 ? -8.789 5.815 -3.017 1.00 90.38 118 SER A C 1
ATOM 928 O O . SER A 1 118 ? -8.919 6.980 -3.375 1.00 90.38 118 SER A O 1
ATOM 930 N N . HIS A 1 119 ? -9.754 5.173 -2.346 1.00 90.00 119 HIS A N 1
ATOM 931 C CA . HIS A 1 119 ? -11.017 5.806 -1.936 1.00 90.00 119 HIS A CA 1
ATOM 932 C C . HIS A 1 119 ? -10.870 6.667 -0.679 1.00 90.00 119 HIS A C 1
ATOM 934 O O . HIS A 1 119 ? -11.718 7.519 -0.407 1.00 90.00 119 HIS A O 1
ATOM 940 N N . CYS A 1 120 ? -9.816 6.427 0.094 1.00 89.06 120 CYS A N 1
ATOM 941 C CA . CYS A 1 120 ? -9.567 7.095 1.359 1.00 89.06 120 CYS A CA 1
ATOM 942 C C . CYS A 1 120 ? -8.638 8.305 1.189 1.00 89.06 120 CYS A C 1
ATOM 944 O O . CYS A 1 120 ? -8.724 9.258 1.958 1.00 89.06 120 CYS A O 1
ATOM 946 N N . LEU A 1 121 ? -7.768 8.287 0.182 1.00 90.31 121 LEU A N 1
ATOM 947 C CA . LEU A 1 121 ? -6.765 9.327 -0.029 1.00 90.31 121 LEU A CA 1
ATOM 948 C C . LEU A 1 121 ? -7.342 10.588 -0.683 1.00 90.31 121 LEU A C 1
ATOM 950 O O . LEU A 1 121 ? -8.349 10.552 -1.395 1.00 90.31 121 LEU A O 1
ATOM 954 N N . GLU A 1 122 ? -6.696 11.714 -0.411 1.00 82.44 122 GLU A N 1
ATOM 955 C CA . GLU A 1 122 ? -6.957 12.998 -1.052 1.00 82.44 122 GLU A CA 1
ATOM 956 C C . GLU A 1 122 ? -6.416 12.963 -2.496 1.00 82.44 122 GLU A C 1
ATOM 958 O O . GLU A 1 122 ? -5.290 12.535 -2.735 1.00 82.44 122 GLU A O 1
ATOM 963 N N . GLY A 1 123 ? -7.232 13.362 -3.481 1.00 65.44 123 GLY A N 1
ATOM 964 C CA . GLY A 1 123 ? -6.798 13.450 -4.884 1.00 65.44 123 GLY A CA 1
ATOM 965 C C . GLY A 1 123 ? -6.703 12.119 -5.647 1.00 65.44 123 GLY A C 1
ATOM 966 O O . GLY A 1 123 ? -5.686 11.829 -6.271 1.00 65.44 123 GLY A O 1
ATOM 967 N N . SER A 1 124 ? -7.789 11.342 -5.702 1.00 48.59 124 SER A N 1
ATOM 968 C CA . SER A 1 124 ? -7.890 10.118 -6.522 1.00 48.59 124 SER A CA 1
ATOM 969 C C . SER A 1 124 ? -7.806 10.326 -8.051 1.00 48.59 124 SER A C 1
ATOM 971 O O . SER A 1 124 ? -7.917 9.355 -8.798 1.00 48.59 124 SER A O 1
ATOM 973 N N . SER A 1 125 ? -7.569 11.547 -8.543 1.00 41.41 125 SER A N 1
ATOM 974 C CA . SER A 1 125 ? -7.322 11.829 -9.961 1.00 41.41 125 SER A CA 1
ATOM 975 C C . SER A 1 125 ? -5.957 12.485 -10.150 1.00 41.41 125 SER A C 1
ATOM 977 O O . SER A 1 125 ? -5.872 13.684 -9.938 1.00 41.41 125 SER A O 1
ATOM 979 N N . ASN A 1 126 ? -4.924 11.718 -10.526 1.00 41.81 126 ASN A N 1
ATOM 980 C CA . ASN A 1 126 ? -3.687 12.083 -11.261 1.00 41.81 126 ASN A CA 1
ATOM 981 C C . ASN A 1 126 ? -3.116 13.523 -11.186 1.00 41.81 126 ASN A C 1
ATOM 983 O O . ASN A 1 126 ? -2.404 13.958 -12.087 1.00 41.81 126 ASN A O 1
ATOM 987 N N . GLN A 1 127 ? -3.387 14.295 -10.144 1.00 39.03 127 GLN A N 1
ATOM 988 C CA . GLN A 1 127 ? -3.052 15.704 -10.062 1.00 39.03 127 GLN A CA 1
ATOM 989 C C . GLN A 1 127 ? -2.623 16.001 -8.632 1.00 39.03 127 GLN A C 1
ATOM 991 O O . GLN A 1 127 ? -3.427 16.064 -7.709 1.00 39.03 127 GLN A O 1
ATOM 996 N N . ASN A 1 128 ? -1.322 16.256 -8.506 1.00 38.09 128 ASN A N 1
ATOM 997 C CA . ASN A 1 128 ? -0.710 17.013 -7.418 1.00 38.09 128 ASN A CA 1
ATOM 998 C C . ASN A 1 128 ? -0.482 16.298 -6.077 1.00 38.09 128 ASN A C 1
ATOM 1000 O O . ASN A 1 128 ? -0.617 16.923 -5.030 1.00 38.09 128 ASN A O 1
ATOM 1004 N N . ILE A 1 129 ? 0.042 15.069 -6.085 1.00 45.75 129 ILE A N 1
ATOM 1005 C CA . ILE A 1 129 ? 0.742 14.552 -4.888 1.00 45.75 129 ILE A CA 1
ATOM 1006 C C . ILE A 1 129 ? 2.041 15.351 -4.625 1.00 45.75 129 ILE A C 1
ATOM 1008 O O . ILE A 1 129 ? 2.467 15.493 -3.485 1.00 45.75 129 ILE A O 1
ATOM 1012 N N . GLY A 1 130 ? 2.605 16.006 -5.650 1.00 37.97 130 GLY A N 1
ATOM 1013 C CA . GLY A 1 130 ? 3.799 16.854 -5.525 1.00 37.97 130 GLY A CA 1
ATOM 1014 C C . GLY A 1 130 ? 3.614 18.210 -4.822 1.00 37.97 130 GLY A C 1
ATOM 1015 O O . GLY A 1 130 ? 4.601 18.915 -4.654 1.00 37.97 130 GLY A O 1
ATOM 1016 N N . LYS A 1 131 ? 2.393 18.607 -4.426 1.00 37.00 131 LYS A N 1
ATOM 1017 C CA . LYS A 1 131 ? 2.142 19.905 -3.757 1.00 37.00 131 LYS A CA 1
ATOM 1018 C C . LYS A 1 131 ? 1.722 19.809 -2.289 1.00 37.00 131 LYS A C 1
ATOM 1020 O O . LYS A 1 131 ? 1.624 20.844 -1.638 1.00 37.00 131 LYS A O 1
ATOM 1025 N N . LEU A 1 132 ? 1.492 18.611 -1.746 1.00 40.53 132 LEU A N 1
ATOM 1026 C CA . LEU A 1 132 ? 1.024 18.475 -0.359 1.00 40.53 132 LEU A CA 1
ATOM 1027 C C . LEU A 1 132 ? 2.143 18.558 0.696 1.00 40.53 132 LEU A C 1
ATOM 1029 O O . LEU A 1 132 ? 1.842 18.618 1.884 1.00 40.53 132 LEU A O 1
ATOM 1033 N N . ALA A 1 133 ? 3.415 18.593 0.284 1.00 36.69 133 ALA A N 1
ATOM 1034 C CA . ALA A 1 133 ? 4.550 18.675 1.207 1.00 36.69 133 ALA A CA 1
ATOM 1035 C C . ALA A 1 133 ? 4.714 20.055 1.885 1.00 36.69 133 ALA A C 1
ATOM 1037 O O . ALA A 1 133 ? 5.361 20.131 2.925 1.00 36.69 133 ALA A O 1
ATOM 1038 N N . ASP A 1 134 ? 4.092 21.118 1.354 1.00 32.22 134 ASP A N 1
ATOM 1039 C CA . ASP A 1 134 ? 4.276 22.498 1.846 1.00 32.22 134 ASP A CA 1
ATOM 1040 C C . ASP A 1 134 ? 3.133 23.026 2.732 1.00 32.22 134 ASP A C 1
ATOM 1042 O O . ASP A 1 134 ? 3.230 24.119 3.291 1.00 32.22 134 ASP A O 1
ATOM 1046 N N . SER A 1 135 ? 2.049 22.266 2.923 1.00 35.12 135 SER A N 1
ATOM 1047 C CA . SER A 1 135 ? 1.008 22.635 3.890 1.00 35.12 135 SER A CA 1
ATOM 1048 C C . SER A 1 135 ? 1.358 22.073 5.266 1.00 35.12 135 SER A C 1
ATOM 1050 O O . SER A 1 135 ? 0.832 21.056 5.723 1.00 35.12 135 SER A O 1
ATOM 1052 N N . SER A 1 136 ? 2.283 22.739 5.955 1.00 38.31 136 SER A N 1
ATOM 1053 C CA . SER A 1 136 ? 2.504 22.522 7.382 1.00 38.31 136 SER A CA 1
ATOM 1054 C C . SER A 1 136 ? 1.332 23.108 8.178 1.00 38.31 136 SER A C 1
ATOM 1056 O O . SER A 1 136 ? 1.460 24.135 8.848 1.00 38.31 136 SER A O 1
ATOM 1058 N N . HIS A 1 137 ? 0.172 22.452 8.136 1.00 36.69 137 HIS A N 1
ATOM 1059 C CA . HIS A 1 137 ? -0.738 22.521 9.267 1.00 36.69 137 HIS A CA 1
ATOM 1060 C C . HIS A 1 137 ? -0.030 21.824 10.429 1.00 36.69 137 HIS A C 1
ATOM 1062 O O . HIS A 1 137 ? 0.069 20.596 10.486 1.00 36.69 137 HIS A O 1
ATOM 1068 N N . ASN A 1 138 ? 0.552 22.638 11.311 1.00 33.25 138 ASN A N 1
ATOM 1069 C CA . ASN A 1 138 ? 1.025 22.213 12.619 1.00 33.25 138 ASN A CA 1
ATOM 1070 C C . ASN A 1 138 ? -0.192 21.703 13.397 1.00 33.25 138 ASN A C 1
ATOM 1072 O O . ASN A 1 138 ? -0.870 22.471 14.075 1.00 33.25 138 ASN A O 1
ATOM 1076 N N . ILE A 1 139 ? -0.501 20.414 13.249 1.00 42.59 139 ILE A N 1
ATOM 1077 C CA . ILE A 1 139 ? -1.420 19.713 14.138 1.00 42.59 139 ILE A CA 1
ATOM 1078 C C . ILE A 1 139 ? -0.655 19.563 15.450 1.00 42.59 139 ILE A C 1
ATOM 1080 O O . ILE A 1 139 ? 0.136 18.642 15.646 1.00 42.59 139 ILE A O 1
ATOM 1084 N N . GLU A 1 140 ? -0.800 20.559 16.314 1.00 37.00 140 GLU A N 1
ATOM 1085 C CA . GLU A 1 140 ? -0.269 20.534 17.666 1.00 37.00 140 GLU A CA 1
ATOM 1086 C C . GLU A 1 140 ? -0.932 19.349 18.393 1.00 37.00 140 GLU A C 1
ATOM 1088 O O . GLU A 1 140 ? -2.122 19.394 18.701 1.00 37.00 140 GLU A O 1
ATOM 1093 N N . CYS A 1 141 ? -0.189 18.247 18.601 1.00 42.31 141 CYS A N 1
ATOM 1094 C CA . CYS A 1 141 ? -0.651 17.039 19.308 1.00 42.31 141 CYS A CA 1
ATOM 1095 C C . CYS A 1 141 ? -0.829 17.343 20.810 1.00 42.31 141 CYS A C 1
ATOM 1097 O O . CYS A 1 141 ? -0.097 16.865 21.676 1.00 42.31 141 CYS A O 1
ATOM 1099 N N . SER A 1 142 ? -1.807 18.179 21.133 1.00 36.22 142 SER A N 1
ATOM 1100 C CA . SER A 1 142 ? -2.237 18.471 22.490 1.00 36.22 142 SER A CA 1
ATOM 1101 C C . SER A 1 142 ? -3.347 17.487 22.864 1.00 36.22 142 SER A C 1
ATOM 1103 O O . SER A 1 142 ? -4.484 17.632 22.442 1.00 36.22 142 SER A O 1
ATOM 1105 N N . LYS A 1 143 ? -3.016 16.477 23.680 1.00 47.00 143 LYS A N 1
ATOM 1106 C CA . LYS A 1 143 ? -3.976 15.652 24.451 1.00 47.00 143 LYS A CA 1
ATOM 1107 C C . LYS A 1 143 ? -5.024 14.823 23.675 1.00 47.00 143 LYS A C 1
ATOM 1109 O O . LYS A 1 143 ? -6.086 14.553 24.229 1.00 47.00 143 LYS A O 1
ATOM 1114 N N . HIS A 1 144 ? -4.730 14.342 22.471 1.00 53.06 144 HIS A N 1
ATOM 1115 C CA . HIS A 1 144 ? -5.633 13.425 21.755 1.00 53.06 144 HIS A CA 1
ATOM 1116 C C . HIS A 1 144 ? -5.236 11.954 21.971 1.00 53.06 144 HIS A C 1
ATOM 1118 O O . HIS A 1 144 ? -4.058 11.601 21.857 1.00 53.06 144 HIS A O 1
ATOM 1124 N N . HIS A 1 145 ? -6.206 11.090 22.312 1.00 56.91 145 HIS A N 1
ATOM 1125 C CA . HIS A 1 145 ? -5.996 9.640 22.494 1.00 56.91 145 HIS A CA 1
ATOM 1126 C C . HIS A 1 145 ? -5.516 8.981 21.202 1.00 56.91 145 HIS A C 1
ATOM 1128 O O . HIS A 1 145 ? -4.778 7.993 21.215 1.00 56.91 145 HIS A O 1
ATOM 1134 N N . LEU A 1 146 ? -5.909 9.582 20.089 1.00 56.81 146 LEU A N 1
ATOM 1135 C CA . LEU A 1 146 ? -5.440 9.310 18.761 1.00 56.81 146 LEU A CA 1
ATOM 1136 C C . LEU A 1 146 ? -4.391 10.369 18.345 1.00 56.81 146 LEU A C 1
ATOM 1138 O O . LEU A 1 146 ? -4.650 11.158 17.448 1.00 56.81 146 LEU A O 1
ATOM 1142 N N . CYS A 1 147 ? -3.184 10.438 18.929 1.00 53.50 147 CYS A N 1
ATOM 1143 C CA . CYS A 1 147 ? -2.101 11.212 18.276 1.00 53.50 147 CYS A CA 1
ATOM 1144 C C . CYS A 1 147 ? -1.666 10.448 16.998 1.00 53.50 147 CYS A C 1
ATOM 1146 O O . CYS A 1 147 ? -0.760 9.611 17.007 1.00 53.50 147 CYS A O 1
ATOM 1148 N N . MET A 1 148 ? -2.425 10.659 15.914 1.00 54.50 148 MET A N 1
ATOM 1149 C CA . MET A 1 148 ? -2.501 9.814 14.709 1.00 54.50 148 MET A CA 1
ATOM 1150 C C . MET A 1 148 ? -1.371 10.032 13.712 1.00 54.50 148 MET A C 1
ATOM 1152 O O . MET A 1 148 ? -1.155 9.162 12.867 1.00 54.50 148 MET A O 1
ATOM 1156 N N . ASP A 1 149 ? -0.629 11.137 13.802 1.00 52.00 149 ASP A N 1
ATOM 1157 C CA . ASP A 1 149 ? 0.402 11.463 12.810 1.00 52.00 149 ASP A CA 1
ATOM 1158 C C . ASP A 1 149 ? 1.529 10.417 12.767 1.00 52.00 149 ASP A C 1
ATOM 1160 O O . ASP A 1 149 ? 2.090 10.180 11.705 1.00 52.00 149 ASP A O 1
ATOM 1164 N N . SER A 1 150 ? 1.802 9.699 13.867 1.00 62.44 150 SER A N 1
ATOM 1165 C CA . SER A 1 150 ? 2.804 8.614 13.895 1.00 62.44 150 SER A CA 1
ATOM 1166 C C . SER A 1 150 ? 2.294 7.263 13.362 1.00 62.44 150 SER A C 1
ATOM 1168 O O . SER A 1 150 ? 3.073 6.422 12.890 1.00 62.44 150 SER A O 1
ATOM 1170 N N . LEU A 1 151 ? 0.979 7.035 13.426 1.00 71.12 151 LEU A N 1
ATOM 1171 C CA . LEU A 1 151 ? 0.370 5.743 13.116 1.00 71.12 151 LEU A CA 1
ATOM 1172 C C . LEU A 1 151 ? -0.267 5.720 11.733 1.00 71.12 151 LEU A C 1
ATOM 1174 O O . LEU A 1 151 ? -0.092 4.734 11.025 1.00 71.12 151 LEU A O 1
ATOM 1178 N N . TYR A 1 152 ? -0.931 6.789 11.304 1.00 75.19 152 TYR A N 1
ATOM 1179 C CA . TYR A 1 152 ? -1.797 6.745 10.126 1.00 75.19 152 TYR A CA 1
ATOM 1180 C C . TYR A 1 152 ? -1.466 7.784 9.053 1.00 75.19 152 TYR A C 1
ATOM 1182 O O . TYR A 1 152 ? -1.936 7.610 7.942 1.00 75.19 152 TYR A O 1
ATOM 1190 N N . ASN A 1 153 ? -0.635 8.803 9.317 1.00 85.31 153 ASN A N 1
ATOM 1191 C CA . ASN A 1 153 ? -0.384 9.913 8.379 1.00 85.31 153 ASN A CA 1
ATOM 1192 C C . ASN A 1 153 ? -1.703 10.510 7.838 1.00 85.31 153 ASN A C 1
ATOM 1194 O O . ASN A 1 153 ? -2.025 10.392 6.656 1.00 85.31 153 ASN A O 1
ATOM 1198 N N . LEU A 1 154 ? -2.503 11.130 8.714 1.00 83.94 154 LEU A N 1
ATOM 1199 C CA . LEU A 1 154 ? -3.842 11.622 8.353 1.00 83.94 154 LEU A CA 1
ATOM 1200 C C . LEU A 1 154 ? -3.836 12.715 7.272 1.00 83.94 154 LEU A C 1
ATOM 1202 O O . LEU A 1 154 ? -4.860 12.963 6.640 1.00 83.94 154 LEU A O 1
ATOM 1206 N N . LYS A 1 155 ? -2.681 13.340 7.023 1.00 85.38 155 LYS A N 1
ATOM 1207 C CA . LYS A 1 155 ? -2.520 14.448 6.072 1.00 85.38 155 LYS A CA 1
ATOM 1208 C C . LYS A 1 155 ? -2.817 14.058 4.628 1.00 85.38 155 LYS A C 1
ATOM 1210 O O . LYS A 1 155 ? -3.274 14.904 3.874 1.00 85.38 155 LYS A O 1
ATOM 1215 N N . VAL A 1 156 ? -2.593 12.799 4.250 1.00 87.75 156 VAL A N 1
ATOM 1216 C CA . VAL A 1 156 ? -2.826 12.320 2.874 1.00 87.75 156 VAL A CA 1
ATOM 1217 C C . VAL A 1 156 ? -4.251 11.812 2.638 1.00 87.75 156 VAL A C 1
ATOM 1219 O O . VAL A 1 156 ? -4.593 11.409 1.526 1.00 87.75 156 VAL A O 1
ATOM 1222 N N . TYR A 1 157 ? -5.078 11.774 3.683 1.00 89.06 157 TYR A N 1
ATOM 1223 C CA . TYR A 1 157 ? -6.454 11.304 3.606 1.00 89.06 157 TYR A CA 1
ATOM 1224 C C . TYR A 1 157 ? -7.416 12.428 3.239 1.00 89.06 157 TYR A C 1
ATOM 1226 O O . TYR A 1 157 ? -7.230 13.578 3.627 1.00 89.06 157 TYR A O 1
ATOM 1234 N N . ASN A 1 158 ? -8.486 12.073 2.527 1.00 89.81 158 ASN A N 1
ATOM 1235 C CA . ASN A 1 158 ? -9.542 13.017 2.191 1.00 89.81 158 ASN A CA 1
ATOM 1236 C C . ASN A 1 158 ? -10.330 13.473 3.431 1.00 89.81 158 ASN A C 1
ATOM 1238 O O . ASN A 1 158 ? -10.328 12.822 4.481 1.00 89.81 158 ASN A O 1
ATOM 1242 N N . ASP A 1 159 ? -11.075 14.567 3.271 1.00 88.69 159 ASP A N 1
ATOM 1243 C CA . ASP A 1 159 ? -11.852 15.193 4.347 1.00 88.69 159 ASP A CA 1
ATOM 1244 C C . ASP A 1 159 ? -12.799 14.239 5.072 1.00 88.69 159 ASP A C 1
ATOM 1246 O O . ASP A 1 159 ? -12.973 14.347 6.286 1.00 88.69 159 ASP A O 1
ATOM 1250 N N . LYS A 1 160 ? -13.402 13.280 4.357 1.00 89.19 160 LY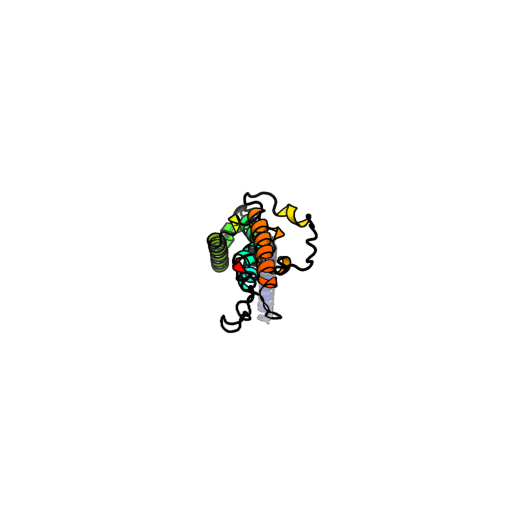S A N 1
ATOM 1251 C CA . LYS A 1 160 ? -14.339 12.326 4.964 1.00 89.19 160 LYS A CA 1
ATOM 1252 C C . LYS A 1 160 ? -13.623 11.393 5.931 1.00 89.19 160 LYS A C 1
ATOM 1254 O O . LYS A 1 160 ? -14.131 11.141 7.020 1.00 89.19 160 LYS A O 1
ATOM 1259 N N . VAL A 1 161 ? -12.452 10.892 5.544 1.00 88.62 161 VAL A N 1
ATOM 1260 C CA . VAL A 1 161 ? -11.653 10.013 6.400 1.00 88.62 161 VAL A CA 1
ATOM 1261 C C . VAL A 1 161 ? -11.059 10.795 7.567 1.00 88.62 161 VAL A C 1
ATOM 1263 O O . VAL A 1 161 ? -11.141 10.317 8.694 1.00 88.62 161 VAL A O 1
ATOM 1266 N N . ARG A 1 162 ? -10.552 12.015 7.340 1.00 86.19 162 ARG A N 1
ATOM 1267 C CA . ARG A 1 162 ? -10.094 12.896 8.429 1.00 86.19 162 ARG A CA 1
ATOM 1268 C C . ARG A 1 162 ? -11.206 13.138 9.456 1.00 86.19 162 ARG A C 1
ATOM 1270 O O . ARG A 1 162 ? -11.031 12.816 10.624 1.00 86.19 162 ARG A O 1
ATOM 1277 N N . THR A 1 163 ? -12.393 13.532 8.991 1.00 87.88 163 THR A N 1
ATOM 1278 C CA . THR A 1 163 ? -13.574 13.746 9.848 1.00 87.88 163 THR A CA 1
ATOM 1279 C C . THR A 1 163 ? -13.969 12.485 10.620 1.00 87.88 163 THR A C 1
ATOM 1281 O O . THR A 1 163 ? -14.373 12.568 11.778 1.00 87.88 163 THR A O 1
ATOM 1284 N N . PHE A 1 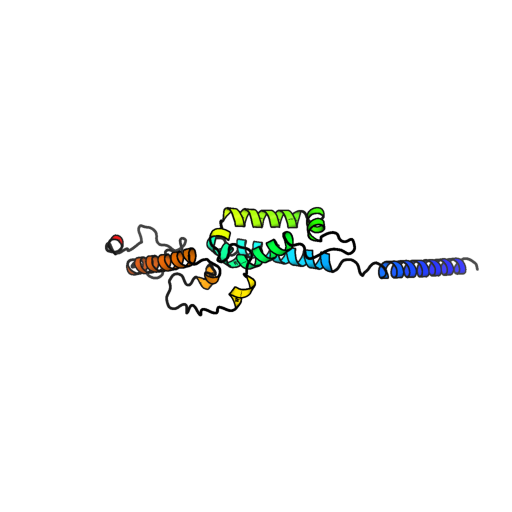164 ? -13.872 11.304 10.000 1.00 88.50 164 PHE A N 1
ATOM 1285 C CA . PHE A 1 164 ? -14.125 10.041 10.692 1.00 88.50 164 PHE A CA 1
ATOM 1286 C C . PHE A 1 164 ? -13.152 9.832 11.857 1.00 88.50 164 PHE A C 1
ATOM 1288 O O . PHE A 1 164 ? -13.593 9.476 12.947 1.00 88.50 164 PHE A O 1
ATOM 1295 N N . PHE A 1 165 ? -11.855 10.070 11.648 1.00 84.94 165 PHE A N 1
ATOM 1296 C CA . PHE A 1 165 ? -10.855 9.947 12.708 1.00 84.94 165 PHE A CA 1
ATOM 1297 C C . PHE A 1 165 ? -11.040 10.991 13.811 1.00 84.94 165 PHE A C 1
ATOM 1299 O O . PHE A 1 165 ? -10.924 10.633 14.980 1.00 84.94 165 PHE A O 1
ATOM 1306 N N . ASP A 1 166 ? -11.419 12.223 13.469 1.00 83.75 166 ASP A N 1
ATOM 1307 C CA . ASP A 1 166 ? -11.751 13.257 14.458 1.00 83.75 166 ASP A CA 1
ATOM 1308 C C . ASP A 1 166 ? -12.939 12.821 15.330 1.00 83.75 166 ASP A C 1
ATOM 1310 O O . ASP A 1 166 ? -12.891 12.882 16.557 1.00 83.75 166 ASP A O 1
ATOM 1314 N N . LYS A 1 167 ? -14.000 12.288 14.710 1.00 88.31 167 LYS A N 1
ATOM 1315 C CA . LYS A 1 167 ? -15.169 11.769 15.438 1.00 88.31 167 LYS A CA 1
ATOM 1316 C C . LYS A 1 167 ? -14.847 10.524 16.253 1.00 88.31 167 LYS A C 1
ATOM 1318 O O . LYS A 1 167 ? -15.417 10.334 17.325 1.00 88.31 167 LYS A O 1
ATOM 1323 N N . LEU A 1 168 ? -13.951 9.673 15.765 1.00 85.88 168 LEU A N 1
ATOM 1324 C CA . LEU A 1 168 ? -13.472 8.528 16.526 1.00 85.88 168 LEU A CA 1
ATOM 1325 C C . LEU A 1 168 ? -12.700 8.989 17.768 1.00 85.88 168 LEU A C 1
ATOM 1327 O O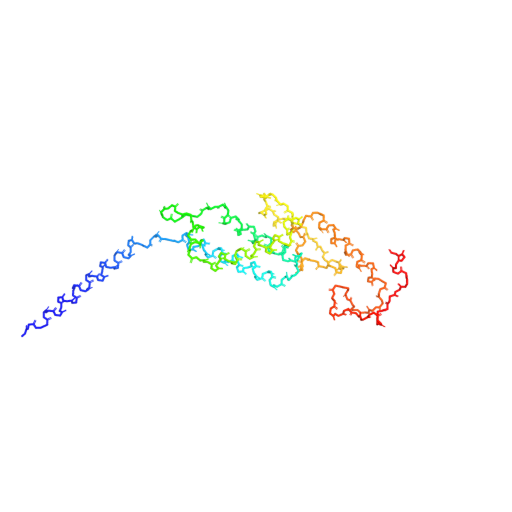 . LEU A 1 168 ? -12.903 8.412 18.834 1.00 85.88 168 LEU A O 1
ATOM 1331 N N . ASP A 1 169 ? -11.876 10.036 17.667 1.00 82.19 169 ASP A N 1
ATOM 1332 C CA . ASP A 1 169 ? -11.179 10.610 18.825 1.00 82.19 169 ASP A CA 1
ATOM 1333 C C . ASP A 1 169 ? -12.162 11.208 19.838 1.00 82.19 169 ASP A C 1
ATOM 1335 O O . ASP A 1 169 ? -12.024 10.950 21.035 1.00 82.19 169 ASP A O 1
ATOM 1339 N N . ASP A 1 170 ? -13.193 11.926 19.372 1.00 83.75 170 ASP A N 1
ATOM 1340 C CA . ASP A 1 170 ? -14.275 12.455 20.218 1.00 83.75 170 ASP A CA 1
ATOM 1341 C C . ASP A 1 170 ? -14.941 11.323 21.022 1.00 83.75 170 ASP A C 1
ATOM 1343 O O . ASP A 1 170 ? -15.112 11.410 22.243 1.00 83.75 170 ASP A O 1
ATOM 1347 N N . VAL A 1 171 ? -15.291 10.229 20.340 1.00 85.31 171 VAL A N 1
ATOM 1348 C CA . VAL A 1 171 ? -15.947 9.058 20.935 1.00 85.31 171 VAL A CA 1
ATOM 1349 C C . VAL A 1 171 ? -15.026 8.352 21.928 1.00 85.31 171 VAL A C 1
ATOM 1351 O O . VAL A 1 171 ? -15.448 8.038 23.041 1.00 85.31 171 VAL A O 1
ATOM 1354 N N . LEU A 1 172 ? -13.760 8.126 21.572 1.00 82.00 172 LEU A N 1
ATOM 1355 C CA . LEU A 1 172 ? -12.784 7.503 22.468 1.00 82.00 172 LEU A CA 1
ATOM 1356 C C . LEU A 1 172 ? -12.525 8.370 23.698 1.00 82.00 172 LEU A C 1
ATOM 1358 O O . LEU A 1 172 ? -12.496 7.852 24.810 1.00 82.00 172 LEU A O 1
ATOM 1362 N N . SER A 1 173 ? -12.407 9.683 23.517 1.00 80.69 173 SER A N 1
ATOM 1363 C CA . SER A 1 173 ? -12.286 10.648 24.607 1.00 80.69 173 SER A CA 1
ATOM 1364 C C . SER A 1 173 ? -13.507 10.622 25.525 1.00 80.69 173 SER A C 1
ATOM 1366 O O . SER A 1 173 ? -13.353 10.705 26.744 1.00 80.69 173 SER A O 1
ATOM 1368 N N . CYS A 1 174 ? -14.714 10.469 24.971 1.00 82.62 174 CYS A N 1
ATOM 1369 C CA . CYS A 1 174 ? -15.931 10.274 25.754 1.00 82.62 174 CYS A CA 1
ATOM 1370 C C . CYS A 1 174 ? -15.850 8.980 26.574 1.00 82.62 174 CYS A C 1
ATOM 1372 O O . CYS A 1 174 ? -15.909 9.033 27.802 1.00 82.62 174 CYS A O 1
ATOM 1374 N N . PHE A 1 175 ? -15.605 7.833 25.931 1.00 83.00 175 PHE A N 1
ATOM 1375 C CA . PHE A 1 175 ? -15.496 6.543 26.616 1.00 83.00 175 PHE A CA 1
ATOM 1376 C C . PHE A 1 175 ? -14.441 6.555 27.725 1.00 83.00 175 PHE A C 1
ATOM 1378 O O . PHE A 1 175 ? -14.713 6.109 28.838 1.00 83.00 175 PHE A O 1
ATOM 1385 N N . MET A 1 176 ? -13.258 7.108 27.457 1.00 79.75 176 MET A N 1
ATOM 1386 C CA . MET A 1 176 ? -12.151 7.146 28.413 1.00 79.75 176 MET A CA 1
ATOM 1387 C C . MET A 1 176 ? -12.454 7.981 29.665 1.00 79.75 176 MET A C 1
ATOM 1389 O O . MET A 1 176 ? -11.876 7.707 30.712 1.00 79.75 176 MET A O 1
ATOM 1393 N N . ARG A 1 177 ? -13.390 8.942 29.617 1.00 83.00 177 ARG A N 1
ATOM 1394 C CA . ARG A 1 177 ? -13.869 9.659 30.819 1.00 83.00 177 ARG A CA 1
ATOM 1395 C C . ARG A 1 177 ? -14.715 8.787 31.742 1.00 83.00 177 ARG A C 1
ATOM 1397 O O . ARG A 1 177 ? -14.840 9.099 32.922 1.00 83.00 177 ARG A O 1
ATOM 1404 N N . PHE A 1 178 ? -15.321 7.734 31.203 1.00 84.81 178 PHE A N 1
ATOM 1405 C CA . PHE A 1 178 ? -16.246 6.867 31.925 1.00 84.81 178 PHE A CA 1
ATOM 1406 C C . PHE A 1 178 ? -15.657 5.498 32.266 1.00 84.81 178 PHE A C 1
ATOM 1408 O O . PHE A 1 178 ? -16.313 4.731 32.974 1.00 84.81 178 PHE A O 1
ATOM 1415 N N . ILE A 1 179 ? -14.440 5.189 31.806 1.00 80.88 179 ILE A N 1
ATOM 1416 C CA . ILE A 1 179 ? -13.711 3.995 32.229 1.00 80.88 179 ILE A CA 1
ATOM 1417 C C . ILE A 1 179 ? -12.712 4.376 33.323 1.00 80.88 179 ILE A C 1
ATOM 1419 O O . ILE A 1 179 ? -11.765 5.124 33.101 1.00 80.88 179 ILE A O 1
ATOM 1423 N N . ASN A 1 180 ? -12.908 3.818 34.513 1.00 73.50 180 ASN A N 1
ATOM 1424 C CA . ASN A 1 180 ? -12.160 4.169 35.722 1.00 73.50 180 ASN A CA 1
ATOM 1425 C C . ASN A 1 180 ? -10.860 3.362 35.896 1.00 73.50 180 ASN A C 1
ATOM 1427 O O . ASN A 1 180 ? -10.232 3.412 36.954 1.00 73.50 180 ASN A O 1
ATOM 1431 N N . ASN A 1 181 ? -10.457 2.581 34.893 1.00 72.31 181 ASN A N 1
ATOM 1432 C CA . ASN A 1 181 ? -9.199 1.845 34.918 1.00 72.31 181 ASN A CA 1
ATOM 1433 C C . ASN A 1 181 ? -8.049 2.787 34.523 1.00 72.31 181 ASN A C 1
ATOM 1435 O O . ASN A 1 181 ? -8.028 3.335 33.422 1.00 72.31 181 ASN A O 1
ATOM 1439 N N . SER A 1 182 ? -7.063 2.961 35.403 1.00 64.62 182 SER A N 1
ATOM 1440 C CA . SER A 1 182 ? -5.856 3.723 35.082 1.00 64.62 182 SER A CA 1
ATOM 1441 C C . SER A 1 182 ? -5.019 2.996 34.018 1.00 64.62 182 SER A C 1
ATOM 1443 O O . SER A 1 182 ? -4.817 1.786 34.091 1.00 64.62 182 SER A O 1
ATOM 1445 N N . ASN A 1 183 ? -4.512 3.745 33.033 1.00 64.06 183 ASN A N 1
ATOM 1446 C CA . ASN A 1 183 ? -3.594 3.281 31.977 1.00 64.06 183 ASN A CA 1
ATOM 1447 C C . ASN A 1 183 ? -4.152 2.274 30.957 1.00 64.06 183 ASN A C 1
ATOM 1449 O O . ASN A 1 183 ? -3.383 1.524 30.354 1.00 64.06 183 ASN A O 1
ATOM 1453 N N . ILE A 1 184 ? -5.461 2.268 30.714 1.00 68.56 184 ILE A N 1
ATOM 1454 C CA . ILE A 1 184 ? -6.028 1.476 29.618 1.00 68.56 184 ILE A CA 1
ATOM 1455 C C . ILE A 1 184 ? -6.096 2.293 28.325 1.00 68.56 184 ILE A C 1
ATOM 1457 O O . ILE A 1 184 ? -6.223 3.516 28.344 1.00 68.56 184 ILE A O 1
ATOM 1461 N N . SER A 1 185 ? -6.047 1.606 27.188 1.00 65.81 185 SER A N 1
ATOM 1462 C CA . SER A 1 185 ? -6.368 2.186 25.887 1.00 65.81 185 SER A CA 1
ATOM 1463 C C . SER A 1 185 ? -7.286 1.228 25.150 1.00 65.81 185 SER A C 1
ATOM 1465 O O . SER A 1 185 ? -6.904 0.083 24.919 1.00 65.81 185 SER A O 1
ATOM 1467 N N . ILE A 1 186 ? -8.473 1.699 24.757 1.00 69.06 186 ILE A N 1
ATOM 1468 C CA . ILE A 1 186 ? -9.448 0.938 23.947 1.00 69.06 186 ILE A CA 1
ATOM 1469 C C . ILE A 1 186 ? -8.819 0.442 22.635 1.00 69.06 186 ILE A C 1
ATOM 1471 O O . ILE A 1 186 ? -9.221 -0.577 22.084 1.00 69.06 186 ILE A O 1
ATOM 1475 N N . LEU A 1 187 ? -7.786 1.133 22.155 1.00 67.81 187 LEU A N 1
ATOM 1476 C CA . LEU A 1 187 ? -7.075 0.800 20.923 1.00 67.81 187 LEU A CA 1
ATOM 1477 C C . LEU A 1 187 ? -5.993 -0.263 21.120 1.00 67.81 187 LEU A C 1
ATOM 1479 O O . LEU A 1 187 ? -5.533 -0.860 20.149 1.00 67.81 187 LEU A O 1
ATOM 1483 N N . ASN A 1 188 ? -5.565 -0.502 22.360 1.00 65.75 188 ASN A N 1
ATOM 1484 C CA . ASN A 1 188 ? -4.588 -1.530 22.680 1.00 65.75 188 ASN A CA 1
ATOM 1485 C C . ASN A 1 188 ? -5.310 -2.793 23.155 1.00 65.75 188 ASN A C 1
ATOM 1487 O O . ASN A 1 188 ? -5.372 -3.075 24.349 1.00 65.75 188 ASN A O 1
ATOM 1491 N N . VAL A 1 189 ? -5.835 -3.560 22.198 1.00 61.00 189 VAL A N 1
ATOM 1492 C CA . VAL A 1 189 ? -6.611 -4.787 22.452 1.00 61.00 189 VAL A CA 1
ATOM 1493 C C . VAL A 1 189 ? -5.834 -5.810 23.294 1.00 61.00 189 VAL A C 1
ATOM 1495 O O . VAL A 1 189 ? -6.441 -6.565 24.043 1.00 61.00 189 VAL A O 1
ATOM 1498 N N . LEU A 1 190 ? -4.497 -5.812 23.224 1.00 60.38 190 LEU A N 1
ATOM 1499 C CA . LEU A 1 190 ? -3.653 -6.725 24.005 1.00 60.38 190 LEU A CA 1
ATOM 1500 C C . LEU A 1 190 ? -3.594 -6.368 25.496 1.00 60.38 190 LEU A C 1
ATOM 1502 O O . LEU A 1 190 ? -3.455 -7.262 26.325 1.00 60.38 190 LEU A O 1
ATOM 1506 N N . ASN A 1 191 ? -3.715 -5.082 25.831 1.00 63.25 191 ASN A N 1
ATOM 1507 C CA . ASN A 1 191 ? -3.674 -4.586 27.210 1.00 63.25 191 ASN A CA 1
ATOM 1508 C C . ASN A 1 191 ? -5.045 -4.091 27.698 1.00 63.25 191 ASN A C 1
ATOM 1510 O O . ASN A 1 191 ? -5.133 -3.482 28.766 1.00 63.25 191 ASN A O 1
ATOM 1514 N N . PHE A 1 192 ? -6.110 -4.309 26.923 1.00 72.25 192 PHE A N 1
ATOM 1515 C CA . PHE A 1 192 ? -7.450 -3.919 27.331 1.00 72.25 192 PHE A CA 1
ATOM 1516 C C . PHE A 1 192 ? -7.968 -4.896 28.400 1.00 72.25 192 PHE A C 1
ATOM 1518 O O . PHE A 1 192 ? -7.842 -6.110 28.215 1.00 72.25 192 PHE A O 1
ATOM 1525 N N . PRO A 1 193 ? -8.530 -4.415 29.525 1.00 70.75 193 PRO A N 1
ATOM 1526 C CA . PRO A 1 193 ? -8.969 -5.300 30.598 1.00 70.75 193 PRO A CA 1
ATOM 1527 C C . PRO A 1 193 ? -10.064 -6.261 30.134 1.00 70.75 193 PRO A C 1
ATOM 1529 O O . PRO A 1 193 ? -10.882 -5.935 29.270 1.00 70.75 193 PRO A O 1
ATOM 1532 N N . SER A 1 194 ? -10.118 -7.442 30.751 1.00 78.31 194 SER A N 1
ATOM 1533 C CA . SER A 1 194 ? -11.233 -8.366 30.543 1.00 78.31 194 SER A CA 1
ATOM 1534 C C . SER A 1 194 ? -12.559 -7.710 30.959 1.00 78.31 194 SER A C 1
ATOM 1536 O O . SER A 1 194 ? -12.566 -6.884 31.876 1.00 78.31 194 SER A O 1
ATOM 1538 N N . PRO A 1 195 ? -13.709 -8.128 30.398 1.00 79.50 195 PRO A N 1
ATOM 1539 C CA . PRO A 1 195 ? -15.013 -7.591 30.800 1.00 79.50 195 PRO A CA 1
ATOM 1540 C C . PRO A 1 195 ? -15.267 -7.651 32.315 1.00 79.50 195 PRO A C 1
ATOM 1542 O O . PRO A 1 195 ? -15.897 -6.764 32.873 1.00 79.50 195 PRO A O 1
ATOM 1545 N N . SER A 1 196 ? -14.728 -8.671 32.993 1.00 81.00 196 SER A N 1
ATOM 1546 C CA . SER A 1 196 ? -14.826 -8.856 34.447 1.00 81.00 196 SER A CA 1
ATOM 1547 C C . SER A 1 196 ? -14.012 -7.862 35.286 1.00 81.00 196 SER A C 1
ATOM 1549 O O . SER A 1 196 ? -14.268 -7.734 36.479 1.00 81.00 196 SER A O 1
ATOM 1551 N N . THR A 1 197 ? -13.021 -7.189 34.698 1.00 80.12 197 THR A N 1
ATOM 1552 C CA . THR A 1 197 ? -12.116 -6.243 35.381 1.00 80.12 197 THR A CA 1
ATOM 1553 C C . THR A 1 197 ? -12.295 -4.801 34.906 1.00 80.12 197 THR A C 1
ATOM 1555 O O . THR A 1 197 ? -11.659 -3.878 35.425 1.00 80.12 197 THR A O 1
ATOM 1558 N N . LEU A 1 198 ? -13.183 -4.600 33.934 1.00 81.06 198 LEU A N 1
ATOM 1559 C CA . LEU A 1 198 ? -13.523 -3.304 33.384 1.00 81.06 198 LEU A CA 1
ATOM 1560 C C . LEU A 1 198 ? -14.463 -2.573 34.352 1.00 81.06 198 LEU A C 1
ATOM 1562 O O . LEU A 1 198 ? -15.575 -3.024 34.621 1.00 81.06 198 LEU A O 1
ATOM 1566 N N . ASN A 1 199 ? -14.017 -1.439 34.885 1.00 82.50 199 ASN A N 1
ATOM 1567 C CA . ASN A 1 199 ? -14.829 -0.584 35.740 1.00 82.50 199 ASN A CA 1
ATOM 1568 C C . ASN A 1 199 ? -15.369 0.576 34.903 1.00 82.50 199 ASN A C 1
ATOM 1570 O O . ASN A 1 199 ? -14.673 1.571 34.690 1.00 82.50 199 ASN A O 1
ATOM 1574 N N . ILE A 1 200 ? -16.601 0.429 34.416 1.00 83.00 200 ILE A N 1
ATOM 1575 C CA . ILE A 1 200 ? -17.264 1.424 33.574 1.00 83.00 200 ILE A CA 1
ATOM 1576 C C . ILE A 1 200 ? -18.411 2.077 34.346 1.00 83.00 200 ILE A C 1
ATOM 1578 O O . ILE A 1 200 ? -19.235 1.395 34.955 1.00 83.00 200 ILE A O 1
ATOM 1582 N N . SER A 1 201 ? -18.502 3.403 34.277 1.00 84.19 201 SER A N 1
ATOM 1583 C CA . SER A 1 201 ? -19.667 4.145 34.757 1.00 84.19 201 SER A CA 1
ATOM 1584 C C . SER A 1 201 ? -20.919 3.782 33.953 1.00 84.19 201 SER A C 1
ATOM 1586 O O . SER A 1 201 ? -20.905 3.810 32.724 1.00 84.19 201 SER A O 1
ATOM 1588 N N . SER A 1 202 ? -22.042 3.535 34.631 1.00 82.62 202 SER A N 1
ATOM 1589 C CA . SER A 1 202 ? -23.341 3.294 33.980 1.00 82.62 202 SER A CA 1
ATOM 1590 C C . SER A 1 202 ? -23.838 4.481 33.145 1.00 82.62 202 SER A C 1
ATOM 1592 O O . SER A 1 202 ? -24.694 4.307 32.279 1.00 82.62 202 SER A O 1
ATOM 1594 N N . MET A 1 203 ? -23.280 5.676 33.365 1.00 85.50 203 MET A N 1
ATOM 1595 C CA . MET A 1 203 ? -23.594 6.879 32.592 1.00 85.50 203 MET A CA 1
ATOM 1596 C C . MET A 1 203 ? -22.978 6.877 31.186 1.00 85.50 203 MET A C 1
ATOM 1598 O O . MET A 1 203 ? -23.373 7.706 30.371 1.00 85.50 203 MET A O 1
ATOM 1602 N N . VAL A 1 204 ? -22.057 5.956 30.872 1.00 85.00 204 VAL A N 1
ATOM 1603 C CA . VAL A 1 204 ? -21.365 5.920 29.570 1.00 85.00 204 VAL A CA 1
ATOM 1604 C C . VAL A 1 204 ? -22.320 5.768 28.386 1.00 85.00 204 VAL A C 1
ATOM 1606 O O . VAL A 1 204 ? -22.075 6.343 27.341 1.00 85.00 204 VAL A O 1
ATOM 1609 N N . CYS A 1 205 ? -23.416 5.016 28.539 1.00 84.25 205 CYS A N 1
ATOM 1610 C CA . CYS A 1 205 ? -24.388 4.807 27.461 1.00 84.25 205 CYS A CA 1
ATOM 1611 C C . CYS A 1 205 ? -25.395 5.960 27.332 1.00 84.25 205 CYS A C 1
ATOM 1613 O O . CYS A 1 205 ? -26.152 6.000 26.367 1.00 84.25 205 CYS A O 1
ATOM 1615 N N . GLN A 1 206 ? -25.478 6.829 28.345 1.00 84.94 206 GLN A N 1
ATOM 1616 C CA . GLN A 1 206 ? -26.407 7.962 28.379 1.00 84.94 206 GLN A CA 1
ATOM 1617 C C . GLN A 1 206 ? -25.794 9.242 27.799 1.00 84.94 206 GLN A C 1
ATOM 1619 O O . GLN A 1 206 ? -26.544 10.157 27.467 1.00 84.94 206 GLN A O 1
ATOM 1624 N N . ASN A 1 207 ? -24.462 9.312 27.727 1.00 75.75 207 ASN A N 1
ATOM 1625 C CA . ASN A 1 207 ? -23.689 10.466 27.260 1.00 75.75 207 ASN A CA 1
ATOM 1626 C C . ASN A 1 207 ? -23.014 10.159 25.923 1.00 75.75 207 ASN A C 1
ATOM 1628 O O . ASN A 1 207 ? -22.723 11.134 25.200 1.00 75.75 207 ASN A O 1
#

Sequence (207 aa):
MEHTNSLKAVILVLGILLKMYSSLKNSSTEVNDVCIEYRENVSIYVKDIIYNMSTKTAPVSYCGWCSETVHKLRIALEEPKAYNSDGTACVDLLANTEKGTIDSVDFIFDKWNRSFCSHCLEGSSNQNIGKLADSSHNIECSKHHLCMDSLYNLKVYNDKVRTFFDKLDDVLSCFMRFINNSNISILNVLNFPSPSTLNISSMVCQN

Organism: Schistosoma japonicum (NCBI:txid6182)

Secondary structure (DSSP, 8-state):
--HHHHHHHHHHHHHHHHHHHHHHHHTSSSS-HHHHHHHHHHHHHHHHHHHHHHHS-SHHHHHHHHHHHHHHHHHHHHS---B-TTS-BHHHHHHHH-HHHHHHHHHHHHHHHHTTHHHHBS--SSS-GGGGGG--------S-S--GGGTT-GGGB-HHHHHHHHHHHHHHHHHHHHB--TT--TT-TTTSPPTTT--B-GGGGT-

pLDDT: mean 75.98, std 18.36, range [32.22, 96.19]

Radius of gyration: 29.35 Å; chains: 1; bounding box: 94×44×68 Å